Protein AF-A0A1U7YBB6-F1 (afdb_monomer_lite)

Sequence (222 aa):
MTAKSSHKSPNGSKDHGMGGASSVELIPPRKPYSSSPVHRKFIQPAVMSEGAAATTEVMHPKSFRPSLWPLQPGASSKELHETICRAKSTFVSVMWRGLCEWIKEFSVDSTDSFMKLEESISLTLTEIQRENIIDISTLEDPVEAFFKTYTEYDALRSSKMSKELHQDSLSNAQQRLDDVKLEYGKANESAERLQVALASVETQLAALTSKKNKITVLLNKQ

Foldseek 3Di:
DDDDDDDDDDDDDDDDDDDDDDDDDDDDDDDDDPDDDDDDDDDDDDDDDDDDDDDDDPPDPDPPDPPPDPPDVPDDPVRVVVVVVVVLVVVLVVLVVVLVVLVVVADLVDPVSVVVNLVSVVVSVVVNVVSVPDDCVVVPVVSVVVNVVSVVVVCCVVVVDDVVVVVVVVVVVVVVVVVVVVVVVVVVVVVVVVVVVVVVVVVVVVVVVVVVVVVVVVVVVD

Structure (mmCIF, N/CA/C/O backbone):
data_AF-A0A1U7YBB6-F1
#
_entry.id   AF-A0A1U7YBB6-F1
#
loop_
_atom_site.group_PDB
_atom_site.id
_atom_site.type_symbol
_atom_site.label_atom_id
_atom_site.label_alt_id
_atom_site.label_comp_id
_atom_site.label_asym_id
_atom_site.label_entity_id
_atom_site.label_seq_id
_atom_site.pdbx_PDB_ins_code
_atom_site.Cartn_x
_atom_site.Cartn_y
_atom_site.Cartn_z
_atom_site.occupancy
_atom_site.B_iso_or_equiv
_atom_site.auth_seq_id
_atom_site.auth_comp_id
_atom_site.auth_asym_id
_atom_site.auth_atom_id
_atom_site.pdbx_PDB_model_num
ATOM 1 N N . MET A 1 1 ? 1.414 33.102 72.301 1.00 41.97 1 MET A N 1
ATOM 2 C CA . MET A 1 1 ? 2.537 33.938 71.821 1.00 41.97 1 MET A CA 1
ATOM 3 C C . MET A 1 1 ? 2.341 34.218 70.336 1.00 41.97 1 MET A C 1
ATOM 5 O O . MET A 1 1 ? 1.841 33.347 69.637 1.00 41.97 1 MET A O 1
ATOM 9 N N . THR A 1 2 ? 2.678 35.430 69.891 1.00 40.38 2 THR A N 1
ATOM 10 C CA . THR A 1 2 ? 2.864 35.860 68.483 1.00 40.38 2 THR A CA 1
ATOM 11 C C . THR A 1 2 ? 3.987 35.047 67.803 1.00 40.38 2 THR A C 1
ATOM 13 O O . THR A 1 2 ? 4.770 34.431 68.516 1.00 40.38 2 THR A O 1
ATOM 16 N N . ALA A 1 3 ? 4.124 34.929 66.474 1.00 42.12 3 ALA A N 1
ATOM 17 C CA . ALA A 1 3 ? 4.059 35.904 65.363 1.00 42.12 3 ALA A CA 1
ATOM 18 C C . ALA A 1 3 ? 3.553 35.212 64.052 1.00 42.12 3 ALA A C 1
ATOM 20 O O . ALA A 1 3 ? 3.599 33.990 63.979 1.00 42.12 3 ALA A O 1
ATOM 21 N N . LYS A 1 4 ? 2.910 35.861 63.054 1.00 41.72 4 LYS A N 1
ATOM 22 C CA . LYS A 1 4 ? 3.451 36.776 61.998 1.00 41.72 4 LYS A CA 1
ATOM 23 C C . LYS A 1 4 ? 4.738 36.221 61.338 1.00 41.72 4 LYS A C 1
ATOM 25 O O . LYS A 1 4 ? 5.611 35.775 62.061 1.00 41.72 4 LYS A O 1
ATOM 30 N N . SER A 1 5 ? 4.994 36.254 60.026 1.00 38.62 5 SER A N 1
ATOM 31 C CA . SER A 1 5 ? 4.361 36.863 58.830 1.00 38.62 5 SER A CA 1
ATOM 32 C C . SER A 1 5 ? 4.798 36.025 57.583 1.00 38.62 5 SER A C 1
ATOM 34 O O . SER A 1 5 ? 5.468 35.019 57.787 1.00 38.62 5 SER A O 1
ATOM 36 N N . SER A 1 6 ? 4.532 36.271 56.288 1.00 41.19 6 SER A N 1
ATOM 37 C CA . SER A 1 6 ? 4.005 37.403 55.492 1.00 41.19 6 SER A CA 1
ATOM 38 C C . SER A 1 6 ? 3.361 36.899 54.173 1.00 41.19 6 SER A C 1
ATOM 40 O O . SER A 1 6 ? 3.440 35.721 53.845 1.00 41.19 6 SER A O 1
ATOM 42 N N . HIS A 1 7 ? 2.760 37.801 53.387 1.00 44.75 7 HIS A N 1
ATOM 43 C CA . HIS A 1 7 ? 2.123 37.543 52.080 1.00 44.75 7 HIS A CA 1
ATOM 44 C C . HIS A 1 7 ? 3.072 37.645 50.866 1.00 44.75 7 HIS A C 1
ATOM 46 O O . HIS A 1 7 ? 4.005 38.449 50.891 1.00 44.75 7 HIS A O 1
ATOM 52 N N . LYS A 1 8 ? 2.667 37.053 49.724 1.00 33.34 8 LYS A N 1
ATOM 53 C CA . LYS A 1 8 ? 2.492 37.842 48.481 1.00 33.34 8 LYS A CA 1
ATOM 54 C C . LYS A 1 8 ? 1.463 37.254 47.487 1.00 33.34 8 LYS A C 1
ATOM 56 O O . LYS A 1 8 ? 1.572 36.130 47.022 1.00 33.34 8 LYS A O 1
ATOM 61 N N . SER A 1 9 ? 0.484 38.085 47.143 1.00 41.69 9 SER A N 1
ATOM 62 C CA . SER A 1 9 ? -0.391 38.101 45.949 1.00 41.69 9 SER A CA 1
ATOM 63 C C . SER A 1 9 ? -0.544 39.597 45.599 1.00 41.69 9 SER A C 1
ATOM 65 O O . SER A 1 9 ? -0.365 40.399 46.526 1.00 41.69 9 SER A O 1
ATOM 67 N N . PRO A 1 10 ? -0.743 40.032 44.334 1.00 50.91 10 PRO A N 1
ATOM 68 C CA . PRO A 1 10 ? -1.979 39.851 43.535 1.00 50.91 10 PRO A CA 1
ATOM 69 C C . PRO A 1 10 ? -1.700 39.371 42.082 1.00 50.91 10 PRO A C 1
ATOM 71 O O . PRO A 1 10 ? -0.580 39.504 41.608 1.00 50.91 10 PRO A O 1
ATOM 74 N N . ASN A 1 11 ? -2.590 38.665 41.371 1.00 37.41 11 ASN A N 1
ATOM 75 C CA . ASN A 1 11 ? -3.961 38.960 40.890 1.00 37.41 11 ASN A CA 1
ATOM 76 C C . ASN A 1 11 ? -4.016 39.770 39.571 1.00 37.41 11 ASN A C 1
ATOM 78 O O . ASN A 1 11 ? -3.388 40.819 39.461 1.00 37.41 11 ASN A O 1
ATOM 82 N N . GLY A 1 12 ? -4.834 39.298 38.619 1.00 31.80 12 GLY A N 1
ATOM 83 C CA . GLY A 1 12 ? -5.139 39.952 37.340 1.00 31.80 12 GLY A CA 1
ATOM 84 C C . GLY A 1 12 ? -5.174 38.981 36.140 1.00 31.80 12 GLY A C 1
ATOM 85 O O . GLY A 1 12 ? -4.226 38.228 35.977 1.00 31.80 12 GLY A O 1
ATOM 86 N N . SER A 1 13 ? -6.124 38.965 35.195 1.00 39.34 13 SER A N 1
ATOM 87 C CA . SER A 1 13 ? -7.559 39.314 35.136 1.00 39.34 13 SER A CA 1
ATOM 88 C C . SER A 1 13 ? -7.974 39.395 33.649 1.00 39.34 13 SER A C 1
ATOM 90 O O . SER A 1 13 ? -7.575 40.340 32.979 1.00 39.34 13 SER A O 1
ATOM 92 N N . LYS A 1 14 ? -8.896 38.512 33.232 1.00 41.69 14 LYS A N 1
ATOM 93 C CA . LYS A 1 14 ? -9.978 38.743 32.243 1.00 41.69 14 LYS A CA 1
ATOM 94 C C . LYS A 1 14 ? -9.736 38.636 30.715 1.00 41.69 14 LYS A C 1
ATOM 96 O O . LYS A 1 14 ? -8.902 39.315 30.134 1.00 41.69 14 LYS A O 1
ATOM 101 N N . ASP A 1 15 ? -10.592 37.793 30.125 1.00 44.34 15 ASP A N 1
ATOM 102 C CA . ASP A 1 15 ? -11.246 37.749 28.799 1.00 44.34 15 ASP A CA 1
ATOM 103 C C . ASP A 1 15 ? -10.841 38.728 27.676 1.00 44.34 15 ASP A C 1
ATOM 105 O O . ASP A 1 15 ? -10.840 39.942 27.864 1.00 44.34 15 ASP A O 1
ATOM 109 N N . HIS A 1 16 ? -10.708 38.206 26.445 1.00 35.22 16 HIS A N 1
ATOM 110 C CA . HIS A 1 16 ? -11.702 38.328 25.349 1.00 35.22 16 HIS A CA 1
ATOM 111 C C . HIS A 1 16 ? -11.098 37.914 23.985 1.00 35.22 16 HIS A C 1
ATOM 113 O O . HIS A 1 16 ? -9.893 38.015 23.783 1.00 35.22 16 HIS A O 1
ATOM 119 N N . GLY A 1 17 ? -11.948 37.538 23.015 1.00 30.70 17 GLY A N 1
ATOM 120 C CA . GLY A 1 17 ? -11.607 37.620 21.582 1.00 30.70 17 GLY A CA 1
ATOM 121 C C . GLY A 1 17 ? -11.713 36.320 20.779 1.00 30.70 17 GLY A C 1
ATOM 122 O O . GLY A 1 17 ? -10.751 35.572 20.660 1.00 30.70 17 GLY A O 1
ATOM 123 N N . MET A 1 18 ? -12.865 36.106 20.141 1.00 43.59 18 MET A N 1
ATOM 124 C CA . MET A 1 18 ? -13.035 35.135 19.055 1.00 43.59 18 MET A CA 1
ATOM 125 C C . MET A 1 18 ? -13.098 35.915 17.734 1.00 43.59 18 MET A C 1
ATOM 127 O O . MET A 1 18 ? -13.910 36.831 17.630 1.00 43.59 18 MET A O 1
ATOM 131 N N . GLY A 1 19 ? -12.268 35.596 16.735 1.00 32.28 19 GLY A N 1
ATOM 132 C CA . GLY A 1 19 ? -12.309 36.296 15.440 1.00 32.28 19 GLY A CA 1
ATOM 133 C C . GLY A 1 19 ? -11.058 36.100 14.584 1.00 32.28 19 GLY A C 1
ATOM 134 O O . GLY A 1 19 ? -9.958 36.432 15.008 1.00 32.28 19 GLY A O 1
ATOM 135 N N . GLY A 1 20 ? -11.233 35.529 13.392 1.00 35.16 20 GLY A N 1
ATOM 136 C CA . GLY A 1 20 ? -10.151 35.025 12.550 1.00 35.16 20 GLY A CA 1
ATOM 137 C C . GLY A 1 20 ? -9.301 36.049 11.793 1.00 35.16 20 GLY A C 1
ATOM 138 O O . GLY A 1 20 ? -9.713 37.175 11.536 1.00 35.16 20 GLY A O 1
ATOM 139 N N . ALA A 1 21 ? -8.158 35.556 11.313 1.00 33.97 21 ALA A N 1
ATOM 140 C CA . ALA A 1 21 ? -7.673 35.778 9.951 1.00 33.97 21 ALA A CA 1
ATOM 141 C C . ALA A 1 21 ? -6.623 34.703 9.615 1.00 33.97 21 ALA A C 1
ATOM 143 O O . ALA A 1 21 ? -5.595 34.604 10.281 1.00 33.97 21 ALA A O 1
ATOM 144 N N . SER A 1 22 ? -6.872 33.896 8.581 1.00 46.94 22 SER A N 1
ATOM 145 C CA . SER A 1 22 ? -5.819 33.073 7.979 1.00 46.94 22 SER A CA 1
ATOM 146 C C . SER A 1 22 ? -4.966 33.979 7.095 1.00 46.94 22 SER A C 1
ATOM 148 O O . SER A 1 22 ? -5.487 34.561 6.145 1.00 46.94 22 SER A O 1
ATOM 150 N N . SER A 1 23 ? -3.678 34.106 7.407 1.00 38.03 23 SER A N 1
ATOM 151 C CA . SER A 1 23 ? -2.712 34.828 6.577 1.00 38.03 23 SER A CA 1
ATOM 152 C C . SER A 1 23 ? -1.615 33.862 6.148 1.00 38.03 23 SER A C 1
ATOM 154 O O . SER A 1 23 ? -0.572 33.756 6.789 1.00 38.03 23 SER A O 1
ATOM 156 N N . VAL A 1 24 ? -1.880 33.117 5.074 1.00 39.06 24 VAL A N 1
ATOM 157 C CA . VAL A 1 24 ? -0.863 32.302 4.401 1.00 39.06 24 VAL A CA 1
ATOM 158 C C . VAL A 1 24 ? -0.006 33.242 3.561 1.00 39.06 24 VAL A C 1
ATOM 160 O O . VAL A 1 24 ? -0.432 33.712 2.507 1.00 39.06 24 VAL A O 1
ATOM 163 N N . GLU A 1 25 ? 1.198 33.534 4.044 1.00 35.69 25 GLU A N 1
ATOM 164 C CA . GLU A 1 25 ? 2.186 34.308 3.300 1.00 35.69 25 GLU A CA 1
ATOM 165 C C . GLU A 1 25 ? 2.680 33.483 2.099 1.00 35.69 25 GLU A C 1
ATOM 167 O O . GLU A 1 25 ? 3.417 32.505 2.237 1.00 35.69 25 GLU A O 1
ATOM 172 N N . LEU A 1 26 ? 2.218 33.850 0.900 1.00 39.97 26 LEU A N 1
ATOM 173 C CA . LEU A 1 26 ? 2.601 33.200 -0.351 1.00 39.97 26 LEU A CA 1
ATOM 174 C C . LEU A 1 26 ? 4.051 33.547 -0.707 1.00 39.97 26 LEU A C 1
ATOM 176 O O . LEU A 1 26 ? 4.331 34.602 -1.277 1.00 39.97 26 LEU A O 1
ATOM 180 N N . ILE A 1 27 ? 4.971 32.628 -0.412 1.00 43.44 27 ILE A N 1
ATOM 181 C CA . ILE A 1 27 ? 6.364 32.708 -0.865 1.00 43.44 27 ILE A CA 1
ATOM 182 C C . ILE A 1 27 ? 6.386 32.652 -2.408 1.00 43.44 27 ILE A C 1
ATOM 184 O O . ILE A 1 27 ? 5.890 31.677 -2.979 1.00 43.44 27 ILE A O 1
ATOM 188 N N . PRO A 1 28 ? 6.969 33.643 -3.113 1.00 49.00 28 PRO A N 1
ATOM 189 C CA . PRO A 1 28 ? 7.056 33.611 -4.571 1.00 49.00 28 PRO A CA 1
ATOM 190 C C . PRO A 1 28 ? 7.949 32.461 -5.064 1.00 49.00 28 PRO A C 1
ATOM 192 O O . PRO A 1 28 ? 8.963 32.160 -4.422 1.00 49.00 28 PRO A O 1
ATOM 195 N N . PRO A 1 29 ? 7.656 31.849 -6.228 1.00 39.00 29 PRO A N 1
ATOM 196 C CA . PRO A 1 29 ? 8.514 30.815 -6.792 1.00 39.00 29 PRO A CA 1
ATOM 197 C C . PRO A 1 29 ? 9.906 31.387 -7.090 1.00 39.00 29 PRO A C 1
ATOM 199 O O . PRO A 1 29 ? 10.058 32.359 -7.838 1.00 39.00 29 PRO A O 1
ATOM 202 N N . ARG A 1 30 ? 10.947 30.781 -6.505 1.00 46.88 30 ARG A N 1
ATOM 203 C CA . ARG A 1 30 ? 12.334 31.118 -6.845 1.00 46.88 30 ARG A CA 1
ATOM 204 C C . ARG A 1 30 ? 12.601 30.739 -8.303 1.00 46.88 30 ARG A C 1
ATOM 206 O O . ARG A 1 30 ? 12.217 29.666 -8.754 1.00 46.88 30 ARG A O 1
ATOM 213 N N . LYS A 1 31 ? 13.269 31.645 -9.022 1.00 44.19 31 LYS A N 1
ATOM 214 C CA . LYS A 1 31 ? 13.678 31.469 -10.424 1.00 44.19 31 LYS A CA 1
ATOM 215 C C . LYS A 1 31 ? 14.500 30.177 -10.591 1.00 44.19 31 LYS A C 1
ATOM 217 O O . LYS A 1 31 ? 15.255 29.850 -9.673 1.00 44.19 31 LYS A O 1
ATOM 222 N N . PRO A 1 32 ? 14.414 29.486 -11.744 1.00 37.25 32 PRO A N 1
ATOM 223 C CA . PRO A 1 32 ? 15.251 28.322 -12.004 1.00 37.25 32 PRO A CA 1
ATOM 224 C C . PRO A 1 32 ? 16.729 28.724 -11.963 1.00 37.25 32 PRO A C 1
ATOM 226 O O . PRO A 1 32 ? 17.142 29.697 -12.599 1.00 37.25 32 PRO A O 1
ATOM 229 N N . TYR A 1 33 ? 17.519 27.982 -11.189 1.00 33.19 33 TYR A N 1
ATOM 230 C CA . TYR A 1 33 ? 18.963 28.159 -11.153 1.00 33.19 33 TYR A CA 1
ATOM 231 C C . TYR A 1 33 ? 19.558 27.635 -12.458 1.00 33.19 33 TYR A C 1
ATOM 233 O O . TYR A 1 33 ? 19.523 26.440 -12.729 1.00 33.19 33 TYR A O 1
ATOM 241 N N . SER A 1 34 ? 20.141 28.540 -13.243 1.00 46.12 34 SER A N 1
ATOM 242 C CA . SER A 1 34 ? 21.087 28.163 -14.289 1.00 46.12 34 SER A CA 1
ATOM 243 C C . SER A 1 34 ? 22.302 27.516 -13.623 1.00 46.12 34 SER A C 1
ATOM 245 O O . SER A 1 34 ? 23.083 28.200 -12.956 1.00 46.12 34 SER A O 1
ATOM 247 N N . SER A 1 35 ? 22.435 26.200 -13.761 1.00 35.75 35 SER A N 1
ATOM 248 C CA . SER A 1 35 ? 23.600 25.435 -13.319 1.00 35.75 35 SER A CA 1
ATOM 249 C C . SER A 1 35 ? 24.363 24.914 -14.532 1.00 35.75 35 SER A C 1
ATOM 251 O O . SER A 1 35 ? 23.798 24.265 -15.408 1.00 35.75 35 SER A O 1
ATOM 253 N N . SER A 1 36 ? 25.657 25.224 -14.578 1.00 37.88 36 SER A N 1
ATOM 254 C CA . SER A 1 36 ? 26.592 24.763 -15.605 1.00 37.88 36 SER A CA 1
ATOM 255 C C . SER A 1 36 ? 26.819 23.244 -15.528 1.00 37.88 36 SER A C 1
ATOM 257 O O . SER A 1 36 ? 26.600 22.646 -14.470 1.00 37.88 36 SER A O 1
ATOM 259 N N . PRO A 1 37 ? 27.286 22.599 -16.617 1.00 38.75 37 PRO A N 1
ATOM 260 C CA . PRO A 1 37 ? 27.511 21.158 -16.632 1.00 38.75 37 PRO A CA 1
ATOM 261 C C . PRO A 1 37 ? 28.702 20.782 -15.741 1.00 38.75 37 PRO A C 1
ATOM 263 O O . PRO A 1 37 ? 29.861 20.806 -16.159 1.00 38.75 37 PRO A O 1
ATOM 266 N N . VAL A 1 38 ? 28.414 20.409 -14.494 1.00 31.86 38 VAL A N 1
ATOM 267 C CA . VAL A 1 38 ? 29.384 19.740 -13.624 1.00 31.86 38 VAL A CA 1
ATOM 268 C C . VAL A 1 38 ? 29.477 18.285 -14.063 1.00 31.86 38 VAL A C 1
ATOM 270 O O . VAL A 1 38 ? 28.526 17.519 -13.942 1.00 31.86 38 VAL A O 1
ATOM 273 N N . HIS A 1 39 ? 30.651 17.917 -14.567 1.00 43.78 39 HIS A N 1
ATOM 274 C CA . HIS A 1 39 ? 31.006 16.581 -15.037 1.00 43.78 39 HIS A CA 1
ATOM 275 C C . HIS A 1 39 ? 30.741 15.526 -13.939 1.00 43.78 39 HIS A C 1
ATOM 277 O O . HIS A 1 39 ? 31.553 15.346 -13.027 1.00 43.78 39 HIS A O 1
ATOM 283 N N . ARG A 1 40 ? 29.595 14.832 -13.995 1.00 39.91 40 ARG A N 1
ATOM 284 C CA . ARG A 1 40 ? 29.219 13.809 -13.009 1.00 39.91 40 ARG A CA 1
ATOM 285 C C . ARG A 1 40 ? 29.5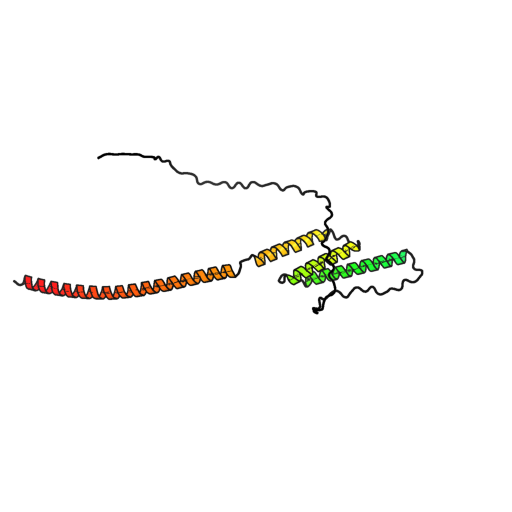35 12.423 -13.560 1.00 39.91 40 ARG A C 1
ATOM 287 O O . ARG A 1 40 ? 29.063 12.045 -14.625 1.00 39.91 40 ARG A O 1
ATOM 294 N N . LYS A 1 41 ? 30.379 11.679 -12.845 1.00 36.78 41 LYS A N 1
ATOM 295 C CA . LYS A 1 41 ? 30.746 10.308 -13.211 1.00 36.78 41 LYS A CA 1
ATOM 296 C C . LYS A 1 41 ? 29.595 9.364 -12.868 1.00 36.78 41 LYS A C 1
ATOM 298 O O . LYS A 1 41 ? 29.223 9.285 -11.699 1.00 36.78 41 LYS A O 1
ATOM 303 N N . PHE A 1 42 ? 29.108 8.617 -13.854 1.00 35.25 42 PHE A N 1
ATOM 304 C CA . PHE A 1 42 ? 28.383 7.375 -13.595 1.00 35.25 42 PHE A CA 1
ATOM 305 C C . PHE A 1 42 ? 29.296 6.404 -12.834 1.00 35.25 42 PHE A C 1
ATOM 307 O O . PHE A 1 42 ? 30.515 6.384 -13.046 1.00 35.25 42 PHE A O 1
ATOM 314 N N . ILE A 1 43 ? 28.719 5.627 -11.918 1.00 40.25 43 ILE A N 1
ATOM 315 C CA . ILE A 1 43 ? 29.467 4.658 -11.114 1.00 40.25 43 ILE A CA 1
ATOM 316 C C . ILE A 1 43 ? 29.878 3.503 -12.032 1.00 40.25 43 ILE A C 1
ATOM 318 O O . ILE A 1 43 ? 29.029 2.777 -12.537 1.00 40.25 43 ILE A O 1
ATOM 322 N N . GLN A 1 44 ? 31.183 3.331 -12.258 1.00 34.59 44 GLN A N 1
ATOM 323 C CA . GLN A 1 44 ? 31.694 2.138 -12.932 1.00 34.59 44 GLN A CA 1
ATOM 324 C C . GLN A 1 44 ? 31.579 0.927 -11.993 1.00 34.59 44 GLN A C 1
ATOM 326 O O . GLN A 1 44 ? 32.069 1.011 -10.862 1.00 34.59 44 GLN A O 1
ATOM 331 N N . PRO A 1 45 ? 31.012 -0.208 -12.444 1.00 34.28 45 PRO A N 1
ATOM 332 C CA . PRO A 1 45 ? 31.104 -1.462 -11.710 1.00 34.28 45 PRO A CA 1
ATOM 333 C C . PRO A 1 45 ? 32.569 -1.892 -11.585 1.00 34.28 45 PRO A C 1
ATOM 335 O O . PRO A 1 45 ? 33.312 -1.913 -12.570 1.00 34.28 45 PRO A O 1
ATOM 338 N N . ALA A 1 46 ? 32.998 -2.236 -10.372 1.00 32.41 46 ALA A N 1
ATOM 339 C CA . ALA A 1 46 ? 34.334 -2.767 -10.145 1.00 32.41 46 ALA A CA 1
ATOM 340 C C . ALA A 1 46 ? 34.427 -4.205 -10.678 1.00 32.41 46 ALA A C 1
ATOM 342 O O . ALA A 1 46 ? 33.618 -5.060 -10.324 1.00 32.41 46 ALA A O 1
ATOM 343 N N . VAL A 1 47 ? 35.440 -4.483 -11.501 1.00 41.97 47 VAL A N 1
ATOM 344 C CA . VAL A 1 47 ? 35.735 -5.841 -11.975 1.00 41.97 47 VAL A CA 1
ATOM 345 C C . VAL A 1 47 ? 36.174 -6.697 -10.786 1.00 41.97 47 VAL A C 1
ATOM 347 O O . VAL A 1 47 ? 37.232 -6.448 -10.206 1.00 41.97 47 VAL A O 1
ATOM 350 N N . MET A 1 48 ? 35.389 -7.720 -10.441 1.00 32.84 48 MET A N 1
ATOM 351 C CA . MET A 1 48 ? 35.799 -8.773 -9.511 1.00 32.84 48 MET A CA 1
ATOM 352 C C . MET A 1 48 ? 36.044 -10.100 -10.234 1.00 32.84 48 MET A C 1
ATOM 354 O O . MET A 1 48 ? 35.417 -10.415 -11.242 1.00 32.84 48 MET A O 1
ATOM 358 N N . SER A 1 49 ? 37.029 -10.829 -9.711 1.00 37.19 49 SER A N 1
ATOM 359 C CA . SER A 1 49 ? 37.635 -12.032 -10.288 1.00 37.19 49 SER A CA 1
ATOM 360 C C . SER A 1 49 ? 36.691 -13.240 -10.338 1.00 37.19 49 SER A C 1
ATOM 362 O O . SER A 1 49 ? 35.766 -13.348 -9.538 1.00 37.19 49 SER A O 1
ATOM 364 N N . GLU A 1 50 ? 36.998 -14.187 -11.232 1.00 43.06 50 GLU A N 1
ATOM 365 C CA . GLU A 1 50 ? 36.340 -15.496 -11.342 1.00 43.06 50 GLU A CA 1
ATOM 366 C C . GLU A 1 50 ? 36.219 -16.228 -9.994 1.00 43.06 50 GLU A C 1
ATOM 368 O O . GLU A 1 50 ? 37.187 -16.322 -9.235 1.00 43.06 50 GLU A O 1
ATOM 373 N N . GLY A 1 51 ? 35.041 -16.809 -9.732 1.00 35.28 51 GLY A N 1
ATOM 374 C CA . GLY A 1 51 ? 34.777 -17.569 -8.509 1.00 35.28 51 GLY A CA 1
ATOM 375 C C . GLY A 1 51 ? 33.408 -18.257 -8.468 1.00 35.28 51 GLY A C 1
ATOM 376 O O . GLY A 1 51 ? 32.494 -17.744 -7.843 1.00 35.28 51 GLY A O 1
ATOM 377 N N . ALA A 1 52 ? 33.326 -19.452 -9.067 1.00 37.06 52 ALA A N 1
ATOM 378 C CA . ALA A 1 52 ? 32.318 -20.509 -8.855 1.00 37.06 52 ALA A CA 1
ATOM 379 C C . ALA A 1 52 ? 30.812 -20.207 -9.095 1.00 37.06 52 ALA A C 1
ATOM 381 O O . ALA A 1 52 ? 30.164 -19.396 -8.447 1.00 37.06 52 ALA A O 1
ATOM 382 N N . ALA A 1 53 ? 30.238 -21.000 -10.001 1.00 42.78 53 ALA A N 1
ATOM 383 C CA . ALA A 1 53 ? 28.866 -20.946 -10.494 1.00 42.78 53 ALA A CA 1
ATOM 384 C C . ALA A 1 53 ? 27.732 -21.116 -9.458 1.00 42.78 53 ALA A C 1
ATOM 386 O O . ALA A 1 53 ? 27.764 -22.009 -8.613 1.00 42.78 53 ALA A O 1
ATOM 387 N N . ALA A 1 54 ? 26.629 -20.403 -9.708 1.00 33.53 54 ALA A N 1
ATOM 388 C CA . ALA A 1 54 ? 25.267 -20.890 -9.490 1.00 33.53 54 ALA A CA 1
ATOM 389 C C . ALA A 1 54 ? 24.393 -20.433 -10.674 1.00 33.53 54 ALA A C 1
ATOM 391 O O . ALA A 1 54 ? 24.319 -19.244 -10.974 1.00 33.53 54 ALA A O 1
ATOM 392 N N . THR A 1 55 ? 23.779 -21.372 -11.395 1.00 40.56 55 THR A N 1
ATOM 393 C CA . THR A 1 55 ? 23.026 -21.083 -12.625 1.00 40.56 55 THR A CA 1
ATOM 394 C C . THR A 1 55 ? 21.595 -20.641 -12.329 1.00 40.56 55 THR A C 1
ATOM 396 O O . THR A 1 55 ? 20.721 -21.477 -12.100 1.00 40.56 55 THR A O 1
ATOM 399 N N . THR A 1 56 ? 21.337 -19.342 -12.432 1.00 36.94 56 THR A N 1
ATOM 400 C CA . THR A 1 56 ? 20.011 -18.799 -12.745 1.00 36.94 56 THR A CA 1
ATOM 401 C C . THR A 1 56 ? 20.087 -18.124 -14.110 1.00 36.94 56 THR A C 1
ATOM 403 O O . THR A 1 56 ? 20.861 -17.189 -14.303 1.00 36.94 56 THR A O 1
ATOM 406 N N . GLU A 1 57 ? 19.317 -18.618 -15.086 1.00 35.69 57 GLU A N 1
ATOM 407 C CA . GLU A 1 57 ? 19.236 -17.994 -16.411 1.00 35.69 57 GLU A CA 1
ATOM 408 C C . GLU A 1 57 ? 18.549 -16.629 -16.307 1.00 35.69 57 GLU A C 1
ATOM 410 O O . GLU A 1 57 ? 17.329 -16.502 -16.396 1.00 35.69 57 GLU A O 1
ATOM 415 N N . VAL A 1 58 ? 19.354 -15.579 -16.158 1.00 35.84 58 VAL A N 1
ATOM 416 C CA . VAL A 1 58 ? 18.970 -14.254 -16.636 1.00 35.84 58 VAL A CA 1
ATOM 417 C C . VAL A 1 58 ? 18.881 -14.360 -18.157 1.00 35.84 58 VAL A C 1
ATOM 419 O O . VAL A 1 58 ? 19.869 -14.700 -18.812 1.00 35.84 58 VAL A O 1
ATOM 422 N N . MET A 1 59 ? 17.707 -14.072 -18.731 1.00 35.97 59 MET A N 1
ATOM 423 C CA . MET A 1 59 ? 17.536 -13.940 -20.182 1.00 35.97 59 MET A CA 1
ATOM 424 C C . MET A 1 59 ? 18.259 -12.684 -20.684 1.00 35.97 59 MET A C 1
ATOM 426 O O . MET A 1 59 ? 17.652 -11.675 -21.041 1.00 35.97 59 MET A O 1
ATOM 430 N N . HIS A 1 60 ? 19.588 -12.753 -20.734 1.00 40.34 60 HIS A N 1
ATOM 431 C CA . HIS A 1 60 ? 20.385 -11.802 -21.484 1.00 40.34 60 HIS A CA 1
ATOM 432 C C . HIS A 1 60 ? 19.943 -11.853 -22.954 1.00 40.34 60 HIS A C 1
ATOM 434 O O . HIS A 1 60 ? 19.823 -12.951 -23.516 1.00 40.34 60 HIS A O 1
ATOM 440 N N . PRO A 1 61 ? 19.729 -10.699 -23.614 1.00 42.22 61 PRO A N 1
ATOM 441 C CA . PRO A 1 61 ? 19.552 -10.666 -25.055 1.00 42.22 61 PRO A CA 1
ATOM 442 C C . PRO A 1 61 ? 20.704 -11.424 -25.712 1.00 42.22 61 PRO A C 1
ATOM 444 O O . PRO A 1 61 ? 21.870 -11.179 -25.396 1.00 42.22 61 PRO A O 1
ATOM 447 N N . LYS A 1 62 ? 20.362 -12.372 -26.598 1.00 45.00 62 LYS A N 1
ATOM 448 C CA . LYS A 1 62 ? 21.315 -13.197 -27.358 1.00 45.00 62 LYS A CA 1
ATOM 449 C C . LYS A 1 62 ? 22.485 -12.327 -27.799 1.00 45.00 62 LYS A C 1
ATOM 451 O O . LYS A 1 62 ? 22.256 -11.365 -28.534 1.00 45.00 62 LYS A O 1
ATOM 456 N N . SER A 1 63 ? 23.695 -12.658 -27.334 1.00 43.72 63 SER A N 1
ATOM 457 C CA . SER A 1 63 ? 24.873 -11.818 -27.545 1.00 43.72 63 SER A CA 1
ATOM 458 C C . SER A 1 63 ? 24.955 -11.419 -29.011 1.00 43.72 63 SER A C 1
ATOM 460 O O . SER A 1 63 ? 24.924 -12.272 -29.905 1.00 43.72 63 SER A O 1
ATOM 462 N N . PHE A 1 64 ? 24.963 -10.107 -29.260 1.00 45.25 64 PHE A N 1
ATOM 463 C CA . PHE A 1 64 ? 24.919 -9.592 -30.616 1.00 45.25 64 PHE A CA 1
ATOM 464 C C . PHE A 1 64 ? 26.250 -9.938 -31.271 1.00 45.25 64 PHE A C 1
ATOM 466 O O . PHE A 1 64 ? 27.240 -9.236 -31.100 1.00 45.25 64 PHE A O 1
ATOM 473 N N . ARG A 1 65 ? 26.292 -11.077 -31.962 1.00 43.38 65 ARG A N 1
ATOM 474 C CA . ARG A 1 65 ? 27.416 -11.498 -32.786 1.00 43.38 65 ARG A CA 1
ATOM 475 C C . ARG A 1 65 ? 27.169 -10.873 -34.150 1.00 43.38 65 ARG A C 1
ATOM 477 O O . ARG A 1 65 ? 26.345 -11.416 -34.891 1.00 43.38 65 ARG A O 1
ATOM 484 N N . PRO A 1 66 ? 27.834 -9.757 -34.512 1.00 42.78 66 PRO A N 1
ATOM 485 C CA . PRO A 1 66 ? 27.777 -9.297 -35.883 1.00 42.78 66 PRO A CA 1
ATOM 486 C C . PRO A 1 66 ? 28.340 -10.450 -36.704 1.00 42.78 66 PRO A C 1
ATOM 488 O O . PRO A 1 66 ? 29.460 -10.909 -36.456 1.00 42.78 66 PRO A O 1
ATOM 491 N N . SER A 1 67 ? 27.542 -10.985 -37.624 1.00 40.94 67 SER A N 1
ATOM 492 C CA . SER A 1 67 ? 28.052 -11.930 -38.607 1.00 40.94 67 SER A CA 1
ATOM 493 C C . SER A 1 67 ? 29.292 -11.306 -39.237 1.00 40.94 67 SER A C 1
ATOM 495 O O . SER A 1 67 ? 29.259 -10.130 -39.598 1.00 40.94 67 SER A O 1
ATOM 497 N N . LEU A 1 68 ? 30.388 -12.066 -39.316 1.00 43.59 68 LEU A N 1
ATOM 498 C CA . LEU A 1 68 ? 31.611 -11.627 -39.986 1.00 43.59 68 LEU A CA 1
ATOM 499 C C . LEU A 1 68 ? 31.288 -11.411 -41.467 1.00 43.59 68 LEU A C 1
ATOM 501 O O . LEU A 1 68 ? 31.366 -12.334 -42.276 1.00 43.59 68 LEU A O 1
ATOM 505 N N . TRP A 1 69 ? 30.851 -10.199 -41.798 1.00 50.19 69 TRP A N 1
ATOM 506 C CA . TRP A 1 69 ? 30.537 -9.806 -43.158 1.00 50.19 69 TRP A CA 1
ATOM 507 C C . TRP A 1 69 ? 31.853 -9.710 -43.931 1.00 50.19 69 TRP A C 1
ATOM 509 O O . TRP A 1 69 ? 32.772 -9.026 -43.471 1.00 50.19 69 TRP A O 1
ATOM 519 N N . PRO A 1 70 ? 31.980 -10.392 -45.081 1.00 42.56 70 PRO A N 1
ATOM 520 C CA . PRO A 1 70 ? 33.191 -10.322 -45.875 1.00 42.56 70 PRO A CA 1
ATOM 521 C C . PRO A 1 70 ? 33.297 -8.922 -46.478 1.00 42.56 70 PRO A C 1
ATOM 523 O O . PRO A 1 70 ? 32.653 -8.616 -47.481 1.00 42.56 70 PRO A O 1
ATOM 526 N N . LEU A 1 71 ? 34.124 -8.072 -45.865 1.00 46.72 71 LEU A N 1
ATOM 527 C CA . LEU A 1 71 ? 34.598 -6.843 -46.490 1.00 46.72 71 LEU A CA 1
ATOM 528 C C . LEU A 1 71 ? 35.366 -7.244 -47.752 1.00 46.72 71 LEU A C 1
ATOM 530 O O . LEU A 1 71 ? 36.507 -7.697 -47.672 1.00 46.72 71 LEU A O 1
ATOM 534 N N . GLN A 1 72 ? 34.715 -7.122 -48.909 1.00 54.25 72 GLN A N 1
ATOM 535 C CA . GLN A 1 72 ? 35.344 -7.371 -50.201 1.00 54.25 72 GLN A CA 1
ATOM 536 C C . GLN A 1 72 ? 36.528 -6.404 -50.365 1.00 54.25 72 GLN A C 1
ATOM 538 O O . GLN A 1 72 ? 36.321 -5.187 -50.282 1.00 54.25 72 GLN A O 1
ATOM 543 N N . PRO A 1 73 ? 37.763 -6.900 -50.581 1.00 41.34 73 PRO A N 1
ATOM 544 C CA . PRO A 1 73 ? 38.924 -6.043 -50.799 1.00 41.34 73 PRO A CA 1
ATOM 545 C C . PRO A 1 73 ? 38.739 -5.209 -52.076 1.00 41.34 73 PRO A C 1
ATOM 547 O O . PRO A 1 73 ? 38.936 -5.699 -53.183 1.00 41.34 73 PRO A O 1
ATOM 550 N N . GLY A 1 74 ? 38.317 -3.951 -51.915 1.00 53.09 74 GLY A N 1
ATOM 551 C CA . GLY A 1 74 ? 37.973 -3.054 -53.025 1.00 53.09 74 GLY A CA 1
ATOM 552 C C . GLY A 1 74 ? 36.746 -2.160 -52.805 1.00 53.09 74 GLY A C 1
ATOM 553 O O . GLY A 1 74 ? 36.518 -1.272 -53.624 1.00 53.09 74 GLY A O 1
ATOM 554 N N . ALA A 1 75 ? 35.977 -2.353 -51.724 1.00 53.00 75 ALA A N 1
ATOM 555 C CA . ALA A 1 75 ? 34.817 -1.511 -51.408 1.00 53.00 75 ALA A CA 1
ATOM 556 C C . ALA A 1 75 ? 35.174 -0.013 -51.344 1.00 53.00 75 ALA A C 1
ATOM 558 O O . ALA A 1 75 ? 36.193 0.383 -50.767 1.00 53.00 75 ALA A O 1
ATOM 559 N N . SER A 1 76 ? 34.321 0.836 -51.921 1.00 61.62 76 SER A N 1
ATOM 560 C CA . SER A 1 76 ? 34.571 2.284 -51.931 1.00 61.62 76 SER A CA 1
ATOM 561 C C . SER A 1 76 ? 34.360 2.903 -50.541 1.00 61.62 76 SER A C 1
ATOM 563 O O . SER A 1 76 ? 33.560 2.420 -49.742 1.00 61.62 76 SER A O 1
ATOM 565 N N . SER A 1 77 ? 35.019 4.031 -50.250 1.00 62.19 77 SER A N 1
ATOM 566 C CA . SER A 1 77 ? 34.869 4.736 -48.959 1.00 62.19 77 SER A CA 1
ATOM 567 C C . SER A 1 77 ? 33.399 5.053 -48.604 1.00 62.19 77 SER A C 1
ATOM 569 O O . SER A 1 77 ? 32.999 4.948 -47.445 1.00 62.19 77 SER A O 1
ATOM 571 N N . LYS A 1 78 ? 32.560 5.347 -49.611 1.00 65.12 78 LYS A N 1
ATOM 572 C CA . LYS A 1 78 ? 31.113 5.573 -49.435 1.00 65.12 78 LYS A CA 1
ATOM 573 C C . LYS A 1 78 ? 30.364 4.306 -49.012 1.00 65.12 78 LYS A C 1
ATOM 575 O O . LYS A 1 78 ? 29.558 4.350 -48.093 1.00 65.12 78 LYS A O 1
ATOM 580 N N . GLU A 1 79 ? 30.666 3.181 -49.647 1.00 68.38 79 GLU A N 1
ATOM 581 C CA . GLU A 1 79 ? 30.049 1.874 -49.389 1.00 68.38 79 GLU A CA 1
ATOM 582 C C . GLU A 1 79 ? 30.395 1.344 -47.985 1.00 68.38 79 GLU A C 1
ATOM 584 O O . GLU A 1 79 ? 29.537 0.822 -47.266 1.00 68.38 79 GLU A O 1
ATOM 589 N N . LEU A 1 80 ? 31.638 1.569 -47.547 1.00 73.75 80 LEU A N 1
ATOM 590 C CA . LEU A 1 80 ? 32.082 1.270 -46.186 1.00 73.75 80 LEU A CA 1
ATOM 591 C C . LEU A 1 80 ? 31.378 2.165 -45.148 1.00 73.75 80 LEU A C 1
ATOM 593 O O . LEU A 1 80 ? 30.936 1.669 -44.112 1.00 73.75 80 LEU A O 1
ATOM 597 N N . HIS A 1 81 ? 31.203 3.458 -45.442 1.00 74.56 81 HIS A N 1
ATOM 598 C CA . HIS A 1 81 ? 30.461 4.382 -44.579 1.00 74.56 81 HIS A CA 1
ATOM 599 C C . HIS A 1 81 ? 28.974 4.003 -44.451 1.00 74.56 81 HIS A C 1
ATOM 601 O O . HIS A 1 81 ? 28.473 3.883 -43.333 1.00 74.56 81 HIS A O 1
ATOM 607 N N . GLU A 1 82 ? 28.283 3.726 -45.562 1.00 75.81 82 GLU A N 1
ATOM 608 C CA . GLU A 1 82 ? 26.883 3.270 -45.548 1.00 75.81 82 GLU A CA 1
ATOM 609 C C . GLU A 1 82 ? 26.701 1.960 -44.767 1.00 75.81 82 GLU A C 1
ATOM 611 O O . GLU A 1 82 ? 25.735 1.809 -44.013 1.00 75.81 82 GLU A O 1
ATOM 616 N N . THR A 1 83 ? 27.649 1.027 -44.897 1.00 77.88 83 THR A N 1
ATOM 617 C CA . THR A 1 83 ? 27.649 -0.244 -44.157 1.00 77.88 83 THR A CA 1
ATOM 618 C C . THR A 1 83 ? 27.790 -0.017 -42.651 1.00 77.88 83 THR A C 1
ATOM 620 O O . THR A 1 83 ? 27.027 -0.592 -41.869 1.00 77.88 83 THR A O 1
ATOM 623 N N . ILE A 1 84 ? 28.702 0.869 -42.235 1.00 78.50 84 ILE A N 1
ATOM 624 C CA . ILE A 1 84 ? 28.883 1.248 -40.825 1.00 78.50 84 ILE A CA 1
ATOM 625 C C . ILE A 1 84 ? 27.619 1.918 -40.274 1.00 78.50 84 ILE A C 1
ATOM 627 O O . ILE A 1 84 ? 27.133 1.514 -39.218 1.00 78.50 84 ILE A O 1
ATOM 631 N N . CYS A 1 85 ? 27.042 2.889 -40.988 1.00 78.31 85 CYS A N 1
ATOM 632 C CA . CYS A 1 85 ? 25.811 3.571 -40.576 1.00 78.31 85 CYS A CA 1
ATOM 633 C C . CYS A 1 85 ? 24.619 2.605 -40.450 1.00 78.31 85 CYS A C 1
ATOM 635 O O . CYS A 1 85 ? 23.852 2.693 -39.487 1.00 78.31 85 CYS A O 1
ATOM 637 N N . ARG A 1 86 ? 24.492 1.633 -41.364 1.00 80.12 86 ARG A N 1
ATOM 638 C CA . ARG A 1 86 ? 23.461 0.583 -41.306 1.00 80.12 86 ARG A CA 1
ATOM 639 C C . ARG A 1 86 ? 23.642 -0.339 -40.098 1.00 80.12 86 ARG A C 1
ATOM 641 O O . ARG A 1 86 ? 22.664 -0.635 -39.409 1.00 80.12 86 ARG A O 1
ATOM 648 N N . ALA A 1 87 ? 24.872 -0.768 -39.810 1.00 79.00 87 ALA A N 1
ATOM 649 C CA . ALA A 1 87 ? 25.179 -1.596 -38.640 1.00 79.00 87 ALA A CA 1
ATOM 650 C C . ALA A 1 87 ? 24.865 -0.853 -37.328 1.00 79.00 87 ALA A C 1
ATOM 652 O O . ALA A 1 87 ? 24.149 -1.380 -36.476 1.00 79.00 87 ALA A O 1
ATOM 653 N N . LYS A 1 88 ? 25.306 0.407 -37.226 1.00 80.12 88 LYS A N 1
ATOM 654 C CA . LYS A 1 88 ? 25.011 1.343 -36.130 1.00 80.12 88 LYS A CA 1
ATOM 655 C C . LYS A 1 88 ? 23.506 1.506 -35.870 1.00 80.12 88 LYS A C 1
ATOM 657 O O . LYS A 1 88 ? 23.043 1.310 -34.749 1.00 80.12 88 LYS A O 1
ATOM 662 N N . SER A 1 89 ? 22.725 1.795 -36.914 1.00 76.50 89 SER A N 1
ATOM 663 C CA . SER A 1 89 ? 21.260 1.919 -36.821 1.00 76.50 89 SER A CA 1
ATOM 664 C C . SER A 1 89 ? 20.584 0.609 -36.381 1.00 76.50 89 SER A C 1
ATOM 666 O O . SER A 1 89 ? 19.655 0.628 -35.568 1.00 76.50 89 SER A O 1
ATOM 668 N N . THR A 1 90 ? 21.084 -0.536 -36.858 1.00 82.62 90 THR A N 1
ATOM 669 C CA . THR A 1 90 ? 20.576 -1.864 -36.475 1.00 82.62 90 THR A CA 1
ATOM 670 C C . THR A 1 90 ? 20.829 -2.154 -34.995 1.00 82.62 90 THR A C 1
ATOM 672 O O . THR A 1 90 ? 19.913 -2.599 -34.307 1.00 82.62 90 THR A O 1
ATOM 675 N N . PHE A 1 91 ? 22.030 -1.855 -34.487 1.00 81.81 91 PHE A N 1
ATOM 676 C CA . PHE A 1 91 ? 22.381 -2.019 -33.072 1.00 81.81 91 PHE A CA 1
ATOM 677 C C . PHE A 1 91 ? 21.435 -1.230 -32.155 1.00 81.81 91 PHE A C 1
ATOM 679 O O . PHE A 1 91 ? 20.785 -1.820 -31.292 1.00 81.81 91 PHE A O 1
ATOM 686 N N . VAL A 1 92 ? 21.271 0.076 -32.398 1.00 80.25 92 VAL A N 1
ATOM 687 C CA . VAL A 1 92 ? 20.379 0.923 -31.582 1.00 80.25 92 VAL A CA 1
ATOM 688 C C . VAL A 1 92 ? 18.928 0.440 -31.643 1.00 80.25 92 VAL A C 1
ATOM 690 O O . VAL A 1 92 ? 18.258 0.395 -30.616 1.00 80.25 92 VAL A O 1
ATOM 693 N N . SER A 1 93 ? 18.455 -0.010 -32.810 1.00 76.62 93 SER A N 1
ATOM 694 C CA . SER A 1 93 ? 17.097 -0.559 -32.967 1.00 76.62 93 SER A CA 1
ATOM 695 C C . SER A 1 93 ? 16.857 -1.839 -32.153 1.00 76.62 93 SER A C 1
ATOM 697 O O . SER A 1 93 ? 15.729 -2.106 -31.736 1.00 76.62 93 SER A O 1
ATOM 699 N N . VAL A 1 94 ? 17.899 -2.648 -31.935 1.00 82.12 94 VAL A N 1
ATOM 700 C CA . VAL A 1 94 ? 17.838 -3.876 -31.126 1.00 82.12 94 VAL A CA 1
ATOM 701 C C . VAL A 1 94 ? 17.868 -3.543 -29.637 1.00 82.12 94 VAL A C 1
ATOM 703 O O . VAL A 1 94 ? 17.014 -4.034 -28.899 1.00 82.12 94 VAL A O 1
ATOM 706 N N . MET A 1 95 ? 18.771 -2.653 -29.217 1.00 79.19 95 MET A N 1
ATOM 707 C CA . MET A 1 95 ? 18.849 -2.169 -27.833 1.00 79.19 95 MET A CA 1
ATOM 708 C C . MET A 1 95 ? 17.546 -1.488 -27.394 1.00 79.19 95 MET A C 1
ATOM 710 O O . MET A 1 95 ? 16.989 -1.817 -26.348 1.00 79.19 95 MET A O 1
ATOM 714 N N . TRP A 1 96 ? 16.988 -0.620 -28.244 1.00 81.88 96 TRP A N 1
ATOM 715 C CA . TRP A 1 96 ? 15.704 0.042 -27.999 1.00 81.88 96 TRP A CA 1
ATOM 716 C C . TRP A 1 96 ? 14.535 -0.946 -27.881 1.00 81.88 96 TRP A C 1
ATOM 718 O O . TRP A 1 96 ? 13.644 -0.768 -27.055 1.00 81.88 96 TRP A O 1
ATOM 728 N N . ARG A 1 97 ? 14.534 -2.028 -28.671 1.00 79.88 97 ARG A N 1
ATOM 729 C CA . ARG A 1 97 ? 13.512 -3.078 -28.549 1.00 79.88 97 ARG A CA 1
ATOM 730 C C . ARG A 1 97 ? 13.621 -3.822 -27.218 1.00 79.88 97 ARG A C 1
ATOM 732 O O . ARG A 1 97 ? 12.589 -4.049 -26.598 1.00 79.88 97 ARG A O 1
ATOM 739 N N . GLY A 1 98 ? 14.834 -4.173 -26.785 1.00 80.56 98 GLY A N 1
ATOM 740 C CA . GLY A 1 98 ? 15.067 -4.812 -25.483 1.00 80.56 98 GLY A CA 1
ATOM 741 C C . GLY A 1 98 ? 14.546 -3.957 -24.327 1.00 80.56 98 GLY A C 1
ATOM 742 O O . GLY A 1 98 ? 13.761 -4.438 -23.515 1.00 80.56 98 GLY A O 1
ATOM 743 N N . LEU A 1 99 ? 14.870 -2.659 -24.352 1.00 80.19 99 LEU A N 1
ATOM 744 C CA . LEU A 1 99 ? 14.353 -1.652 -23.422 1.00 80.19 99 LEU A CA 1
ATOM 745 C C . LEU A 1 99 ? 12.818 -1.661 -23.335 1.00 80.19 99 LEU A C 1
ATOM 747 O O . LEU A 1 99 ? 12.256 -1.704 -22.241 1.00 80.19 99 LEU A O 1
ATOM 751 N N . CYS A 1 100 ? 12.132 -1.660 -24.483 1.00 79.94 100 CYS A N 1
ATOM 752 C CA . CYS A 1 100 ? 10.671 -1.695 -24.525 1.00 79.94 100 CYS A CA 1
ATOM 753 C C . CYS A 1 100 ? 10.064 -2.996 -23.979 1.00 79.94 100 CYS A C 1
ATOM 755 O O . CYS A 1 100 ? 8.957 -2.939 -23.450 1.00 79.94 100 CYS A O 1
ATOM 757 N N . GLU A 1 101 ? 10.725 -4.151 -24.113 1.00 83.69 101 GLU A N 1
ATOM 758 C CA . GLU A 1 101 ? 10.213 -5.402 -23.534 1.00 83.69 101 GLU A CA 1
ATOM 759 C C . GLU A 1 101 ? 10.442 -5.460 -22.016 1.00 83.69 101 GLU A C 1
ATOM 761 O O . GLU A 1 101 ? 9.494 -5.749 -21.291 1.00 83.69 101 GLU A O 1
ATOM 766 N N . TRP A 1 102 ? 11.612 -5.061 -21.499 1.00 80.69 102 TRP A N 1
ATOM 767 C CA . TRP A 1 102 ? 11.845 -5.021 -20.044 1.00 80.69 102 TRP A CA 1
ATOM 768 C C . TRP A 1 102 ? 10.869 -4.098 -19.304 1.00 80.69 102 TRP A C 1
ATOM 770 O O . TRP A 1 102 ? 10.412 -4.432 -18.214 1.00 80.69 102 TRP A O 1
ATOM 780 N N . ILE A 1 103 ? 10.494 -2.963 -19.905 1.00 81.75 103 ILE A N 1
ATOM 781 C CA . ILE A 1 103 ? 9.487 -2.051 -19.336 1.00 81.75 103 ILE A CA 1
ATOM 782 C C . ILE A 1 103 ? 8.082 -2.688 -19.321 1.00 81.75 103 ILE A C 1
ATOM 784 O O . ILE A 1 103 ? 7.295 -2.389 -18.425 1.00 81.75 103 ILE A O 1
ATOM 788 N N . LYS A 1 104 ? 7.749 -3.576 -20.270 1.00 83.00 104 LYS A N 1
ATOM 789 C CA . LYS A 1 104 ? 6.467 -4.315 -20.274 1.00 83.00 104 LYS A CA 1
ATOM 790 C C . LYS A 1 104 ? 6.453 -5.486 -19.293 1.00 83.00 104 LYS A C 1
ATOM 792 O O . LYS A 1 104 ? 5.402 -5.786 -18.737 1.00 83.00 104 LYS A O 1
ATOM 797 N N . GLU A 1 105 ? 7.584 -6.169 -19.136 1.00 83.00 105 GLU A N 1
ATOM 798 C CA . GLU A 1 105 ? 7.744 -7.319 -18.235 1.00 83.00 105 GLU A CA 1
ATOM 799 C C . GLU A 1 105 ? 7.937 -6.899 -16.766 1.00 83.00 105 GLU A C 1
ATOM 801 O O . GLU A 1 105 ? 7.833 -7.727 -15.860 1.00 83.00 105 GLU A O 1
ATOM 806 N N . PHE A 1 106 ? 8.193 -5.612 -16.514 1.00 82.12 106 PHE A N 1
ATOM 807 C CA . PHE A 1 106 ? 8.363 -5.055 -15.178 1.00 82.12 106 PHE A CA 1
ATOM 808 C C . PHE A 1 106 ? 7.131 -5.251 -14.281 1.00 82.12 106 PHE A C 1
ATOM 810 O O . PHE A 1 106 ? 6.006 -4.891 -14.630 1.00 82.12 106 PHE A O 1
ATOM 817 N N . SER A 1 107 ? 7.376 -5.742 -13.064 1.00 80.56 107 SER A N 1
ATOM 818 C CA . SER A 1 107 ? 6.389 -5.804 -11.988 1.00 80.56 107 SER A CA 1
ATOM 819 C C . SER A 1 107 ? 6.751 -4.839 -10.861 1.00 80.56 107 SER A C 1
ATOM 821 O O . SER A 1 107 ? 7.847 -4.899 -10.303 1.00 80.56 107 SER A O 1
ATOM 823 N N . VAL A 1 108 ? 5.789 -3.994 -10.484 1.00 78.06 108 VAL A N 1
ATOM 824 C CA . VAL A 1 108 ? 5.895 -3.027 -9.375 1.00 78.06 108 VAL A CA 1
ATOM 825 C C . VAL A 1 108 ? 6.006 -3.724 -8.012 1.00 78.06 108 VAL A C 1
ATOM 827 O O . VAL A 1 108 ? 6.490 -3.138 -7.047 1.00 78.06 108 VAL A O 1
ATOM 830 N N . ASP A 1 109 ? 5.570 -4.982 -7.903 1.00 76.19 109 ASP A N 1
ATOM 831 C CA . ASP A 1 109 ? 5.487 -5.669 -6.615 1.00 76.19 109 ASP A CA 1
ATOM 832 C C . ASP A 1 109 ? 6.825 -6.214 -6.093 1.00 76.19 109 ASP A C 1
ATOM 834 O O . ASP A 1 109 ? 6.903 -6.529 -4.899 1.00 76.19 109 ASP A O 1
ATOM 838 N N . SER A 1 110 ? 7.865 -6.295 -6.931 1.00 78.44 110 SER A N 1
ATOM 839 C CA . SER A 1 110 ? 9.165 -6.891 -6.592 1.00 78.44 110 SER A CA 1
ATOM 840 C C . SER A 1 110 ? 10.329 -5.901 -6.727 1.00 78.44 110 SER A C 1
ATOM 842 O O . SER A 1 110 ? 10.645 -5.401 -7.808 1.00 78.44 110 SER A O 1
ATOM 844 N N . THR A 1 111 ? 11.033 -5.681 -5.614 1.00 77.50 111 THR A N 1
ATOM 845 C CA . THR A 1 111 ? 12.239 -4.842 -5.542 1.00 77.50 111 THR A CA 1
ATOM 846 C C . THR A 1 111 ? 13.383 -5.392 -6.406 1.00 77.50 111 THR A C 1
ATOM 848 O O . THR A 1 111 ? 14.137 -4.622 -6.991 1.00 77.50 111 THR A O 1
ATOM 851 N N . ASP A 1 112 ? 13.487 -6.718 -6.554 1.00 81.00 112 ASP A N 1
ATOM 852 C CA . ASP A 1 112 ? 14.500 -7.365 -7.404 1.00 81.00 112 ASP A CA 1
ATOM 853 C C . ASP A 1 112 ? 14.256 -7.099 -8.902 1.00 81.00 112 ASP A C 1
ATOM 855 O O . ASP A 1 112 ? 15.207 -6.850 -9.643 1.00 81.00 112 ASP A O 1
ATOM 859 N N . SER A 1 113 ? 12.993 -7.052 -9.357 1.00 80.56 113 SER A N 1
ATOM 860 C CA . SER A 1 113 ? 12.697 -6.642 -10.740 1.00 80.56 113 SER A CA 1
ATOM 861 C C . SER A 1 113 ? 12.918 -5.150 -10.976 1.00 80.56 113 SER A C 1
ATOM 863 O O . SER A 1 113 ? 13.253 -4.774 -12.096 1.00 80.56 113 SER A O 1
ATOM 865 N N . PHE A 1 114 ? 12.787 -4.305 -9.948 1.00 84.19 114 PHE A N 1
ATOM 866 C CA . PHE A 1 114 ? 13.120 -2.884 -10.063 1.00 84.19 114 PHE A CA 1
ATOM 867 C C . PHE A 1 114 ? 14.626 -2.652 -10.233 1.00 84.19 114 PHE A C 1
ATOM 869 O O . PHE A 1 114 ? 15.017 -2.013 -11.205 1.00 84.19 114 PHE A O 1
ATOM 876 N N . MET A 1 115 ? 15.472 -3.233 -9.371 1.00 85.38 115 MET A N 1
ATOM 877 C CA . MET A 1 115 ? 16.935 -3.090 -9.480 1.00 85.38 115 MET A CA 1
ATOM 878 C C . MET A 1 115 ? 17.457 -3.567 -10.846 1.00 85.38 115 MET A C 1
ATOM 880 O O . MET A 1 115 ? 18.277 -2.901 -11.476 1.00 85.38 115 MET A O 1
ATOM 884 N N . LYS A 1 116 ? 16.935 -4.697 -11.344 1.00 87.50 116 LYS A N 1
ATOM 885 C CA . LYS A 1 116 ? 17.281 -5.235 -12.672 1.00 87.50 116 LYS A CA 1
ATOM 886 C C . LYS A 1 116 ? 16.816 -4.333 -13.812 1.00 87.50 116 LYS A C 1
ATOM 888 O O . LYS A 1 116 ? 17.535 -4.196 -14.802 1.00 87.50 116 LYS A O 1
ATOM 893 N N . LEU A 1 117 ? 15.638 -3.718 -13.690 1.00 87.44 117 LEU A N 1
ATOM 894 C CA . LEU A 1 117 ? 15.155 -2.742 -14.664 1.00 87.44 117 LEU A CA 1
ATOM 895 C C . LEU A 1 117 ? 16.039 -1.486 -14.661 1.00 87.44 117 LEU A C 1
ATOM 897 O O . LEU A 1 117 ? 16.443 -1.040 -15.730 1.00 87.44 117 LEU A O 1
ATOM 901 N N . GLU A 1 118 ? 16.380 -0.950 -13.487 1.00 87.88 118 GLU A N 1
ATOM 902 C CA . GLU A 1 118 ? 17.247 0.227 -13.337 1.00 87.88 118 GLU A CA 1
ATOM 903 C C . GLU A 1 118 ? 18.626 0.010 -13.975 1.00 87.88 118 GLU A C 1
ATOM 905 O O . GLU A 1 118 ? 19.068 0.827 -14.791 1.00 87.88 118 GLU A O 1
ATOM 910 N N . GLU A 1 119 ? 19.268 -1.126 -13.689 1.00 88.69 119 GLU A N 1
ATOM 911 C CA . GLU A 1 119 ? 20.544 -1.516 -14.299 1.00 88.69 119 GLU A CA 1
ATOM 912 C C . GLU A 1 119 ? 20.421 -1.668 -15.827 1.00 88.69 119 GLU A C 1
ATOM 914 O O . GLU A 1 119 ? 21.236 -1.121 -16.575 1.00 88.69 119 GLU A O 1
ATOM 919 N N . SER A 1 120 ? 19.371 -2.341 -16.309 1.00 86.06 120 SER A N 1
ATOM 920 C CA . SER A 1 120 ? 19.167 -2.615 -17.743 1.00 86.06 120 SER A CA 1
ATOM 921 C C . SER A 1 120 ? 18.860 -1.353 -18.561 1.00 86.06 120 SER A C 1
ATOM 923 O O . SER A 1 120 ? 19.374 -1.195 -19.676 1.00 86.06 120 SER A O 1
ATOM 925 N N . ILE A 1 121 ? 18.061 -0.431 -18.007 1.00 87.88 121 ILE A N 1
ATOM 926 C CA . ILE A 1 121 ? 17.800 0.894 -18.593 1.00 87.88 121 ILE A CA 1
ATOM 927 C C . ILE A 1 121 ? 19.106 1.699 -18.633 1.00 87.88 121 ILE A C 1
ATOM 929 O O . ILE A 1 121 ? 19.492 2.180 -19.700 1.00 87.88 121 ILE A O 1
ATOM 933 N N . SER A 1 122 ? 19.816 1.799 -17.504 1.00 87.81 122 SER A N 1
ATOM 934 C CA . SER A 1 122 ? 21.051 2.591 -17.381 1.00 87.81 122 SER A CA 1
ATOM 935 C C . SER A 1 122 ? 22.149 2.115 -18.337 1.00 87.81 122 SER A C 1
ATOM 937 O O . SER A 1 122 ? 22.781 2.926 -19.024 1.00 87.81 122 SER A O 1
ATOM 939 N N . LEU A 1 123 ? 22.340 0.795 -18.437 1.00 88.25 123 LEU A N 1
ATOM 940 C CA . LEU A 1 123 ? 23.261 0.177 -19.388 1.00 88.25 123 LEU A CA 1
ATOM 941 C C . LEU A 1 123 ? 22.871 0.527 -20.829 1.00 88.25 123 LEU A C 1
ATOM 943 O O . LEU A 1 123 ? 23.701 1.013 -21.595 1.00 88.25 123 LEU A O 1
ATOM 947 N N . THR A 1 124 ? 21.599 0.348 -21.187 1.00 85.56 124 THR A N 1
ATOM 948 C CA . THR A 1 124 ? 21.108 0.567 -22.556 1.00 85.56 124 THR A CA 1
ATOM 949 C C . THR A 1 124 ? 21.236 2.014 -23.012 1.00 85.56 124 THR A C 1
ATOM 951 O O . THR A 1 124 ? 21.687 2.259 -24.132 1.00 85.56 124 THR A O 1
ATOM 954 N N . LEU A 1 125 ? 20.894 2.979 -22.155 1.00 85.94 125 LEU A N 1
ATOM 955 C CA . LEU A 1 125 ? 21.066 4.399 -22.467 1.00 85.94 125 LEU A CA 1
ATOM 956 C C . LEU A 1 125 ? 22.549 4.745 -22.661 1.00 85.94 125 LEU A C 1
ATOM 958 O O . LEU A 1 125 ? 22.896 5.394 -23.647 1.00 85.94 125 LEU A O 1
ATOM 962 N N . THR A 1 126 ? 23.432 4.216 -21.808 1.00 87.88 126 THR A N 1
ATOM 963 C CA . THR A 1 126 ? 24.893 4.376 -21.943 1.00 87.88 126 THR A CA 1
ATOM 964 C C . THR A 1 126 ? 25.411 3.799 -23.268 1.00 87.88 126 THR A C 1
ATOM 966 O O . THR A 1 126 ? 26.222 4.428 -23.953 1.00 87.88 126 THR A O 1
ATOM 969 N N . GLU A 1 127 ? 24.933 2.620 -23.677 1.00 85.38 127 GLU A N 1
ATOM 970 C CA . GLU A 1 127 ? 25.347 1.982 -24.934 1.00 85.38 127 GLU A CA 1
ATOM 971 C C . GLU A 1 127 ? 24.835 2.716 -26.183 1.00 85.38 127 GLU A C 1
ATOM 973 O O . GLU A 1 127 ? 25.565 2.813 -27.172 1.00 85.38 127 GLU A O 1
ATOM 978 N N . ILE A 1 128 ? 23.619 3.271 -26.145 1.00 83.31 128 ILE A N 1
ATOM 979 C CA . ILE A 1 128 ? 23.067 4.095 -27.235 1.00 83.31 128 ILE A CA 1
ATOM 980 C C . ILE A 1 128 ? 23.822 5.431 -27.332 1.00 83.31 128 ILE A C 1
ATOM 982 O O . ILE A 1 128 ? 24.199 5.844 -28.433 1.00 83.31 128 ILE A O 1
ATOM 986 N N . GLN A 1 129 ? 24.110 6.072 -26.194 1.00 85.38 129 GLN A N 1
ATOM 987 C CA . GLN A 1 129 ? 24.865 7.328 -26.128 1.00 85.38 129 GLN A CA 1
ATOM 988 C C . GLN A 1 129 ? 26.293 7.166 -26.672 1.00 85.38 129 GLN A C 1
ATOM 990 O O . GLN A 1 129 ? 26.757 8.009 -27.440 1.00 85.38 129 GLN A O 1
ATOM 995 N N . ARG A 1 130 ? 26.962 6.044 -26.360 1.00 85.31 130 ARG A N 1
ATOM 996 C CA . ARG A 1 130 ? 28.294 5.684 -26.890 1.00 85.31 130 ARG A CA 1
ATOM 997 C C . ARG A 1 130 ? 28.339 5.657 -28.419 1.00 85.31 130 ARG A C 1
ATOM 999 O O . ARG A 1 130 ? 29.350 6.035 -29.008 1.00 85.31 130 ARG A O 1
ATOM 1006 N N . GLU A 1 131 ? 27.264 5.218 -29.071 1.00 82.00 131 GLU A N 1
ATOM 1007 C CA . GLU A 1 131 ? 27.204 5.174 -30.533 1.00 82.00 131 GLU A CA 1
ATOM 1008 C C . GLU A 1 131 ? 26.923 6.538 -31.185 1.00 82.00 131 GLU A C 1
ATOM 1010 O O . GLU A 1 131 ? 27.257 6.709 -32.365 1.00 82.00 131 GLU A O 1
ATOM 1015 N N . ASN A 1 132 ? 26.365 7.488 -30.419 1.00 78.31 132 ASN A N 1
ATOM 1016 C CA . ASN A 1 132 ? 26.074 8.880 -30.788 1.00 78.31 132 ASN A CA 1
ATOM 1017 C C . ASN A 1 132 ? 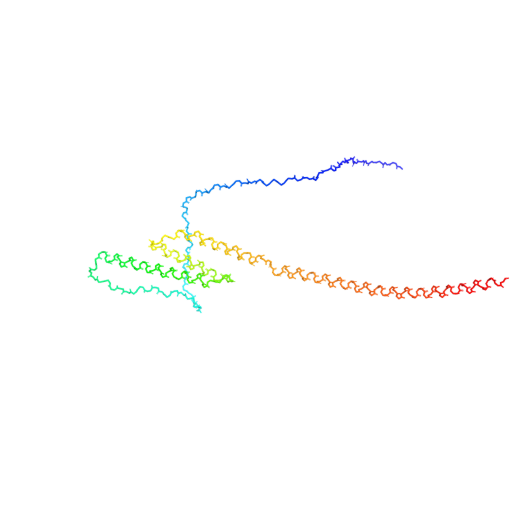25.238 9.033 -32.079 1.00 78.31 132 ASN A C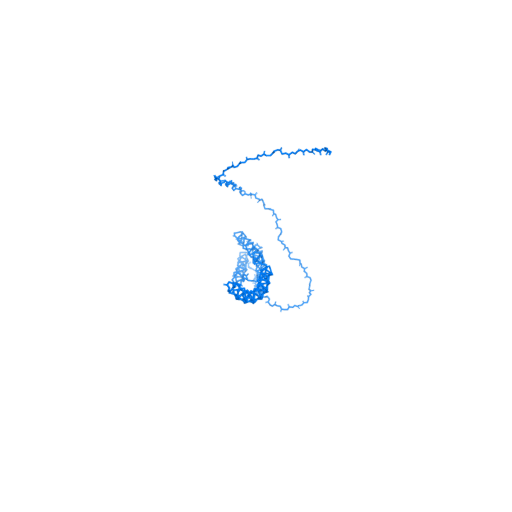 1
ATOM 1019 O O . ASN A 1 132 ? 25.573 9.813 -32.970 1.00 78.31 132 ASN A O 1
ATOM 1023 N N . ILE A 1 133 ? 24.174 8.229 -32.206 1.00 75.69 133 ILE A N 1
ATOM 1024 C CA . ILE A 1 133 ? 23.273 8.204 -33.381 1.00 75.69 133 ILE A CA 1
ATOM 1025 C C . ILE A 1 133 ? 21.940 8.907 -33.100 1.00 75.69 133 ILE A C 1
ATOM 1027 O O . ILE A 1 133 ? 21.348 9.488 -34.007 1.00 75.69 133 ILE A O 1
ATOM 1031 N N . ILE A 1 134 ? 21.449 8.815 -31.862 1.00 77.81 134 ILE A N 1
ATOM 1032 C CA . ILE A 1 134 ? 20.157 9.350 -31.427 1.00 77.81 134 ILE A CA 1
ATOM 1033 C C . ILE A 1 134 ? 20.402 10.226 -30.203 1.00 77.81 134 ILE A C 1
ATOM 1035 O O . ILE A 1 134 ? 21.113 9.818 -29.285 1.00 77.81 134 ILE A O 1
ATOM 1039 N N . ASP A 1 135 ? 19.800 11.412 -30.196 1.00 80.12 135 ASP A N 1
ATOM 1040 C CA . ASP A 1 135 ? 19.736 12.264 -29.014 1.00 80.12 135 ASP A CA 1
ATOM 1041 C C . ASP A 1 135 ? 18.735 11.676 -28.009 1.00 80.12 135 ASP A C 1
ATOM 1043 O O . ASP A 1 135 ? 17.536 11.588 -28.285 1.00 80.12 135 ASP A O 1
ATOM 1047 N N . ILE A 1 136 ? 19.247 11.245 -26.856 1.00 82.25 136 ILE A N 1
ATOM 1048 C CA . ILE A 1 136 ? 18.463 10.672 -25.756 1.00 82.25 136 ILE A CA 1
ATOM 1049 C C . ILE A 1 136 ? 18.228 11.661 -24.606 1.00 82.25 136 ILE A C 1
ATOM 1051 O O . ILE A 1 136 ? 17.594 11.280 -23.628 1.00 82.25 136 ILE A O 1
ATOM 1055 N N . SER A 1 137 ? 18.681 12.919 -24.711 1.00 81.38 137 SER A N 1
ATOM 1056 C CA . SER A 1 137 ? 18.546 13.925 -23.638 1.00 81.38 137 SER A CA 1
ATOM 1057 C C . SER A 1 137 ? 17.093 14.109 -23.182 1.00 81.38 137 SER A C 1
ATOM 1059 O O . SER A 1 137 ? 16.801 14.173 -21.993 1.00 81.38 137 SER A O 1
ATOM 1061 N N . THR A 1 138 ? 16.151 14.074 -24.129 1.00 83.12 138 THR A N 1
ATOM 1062 C CA . THR A 1 138 ? 14.698 14.137 -23.870 1.00 83.12 138 THR A CA 1
ATOM 1063 C C . THR A 1 138 ? 14.131 12.967 -23.048 1.00 83.12 138 THR A C 1
ATOM 1065 O O . THR A 1 138 ? 12.989 13.045 -22.595 1.00 83.12 138 THR A O 1
ATOM 1068 N N . LEU A 1 139 ? 14.903 11.892 -22.854 1.00 80.38 139 LEU A N 1
ATOM 1069 C CA . LEU A 1 139 ? 14.541 10.705 -22.077 1.00 80.38 139 LEU A CA 1
ATOM 1070 C C . LEU A 1 139 ? 15.227 10.659 -20.698 1.00 80.38 139 LEU A C 1
ATOM 1072 O O . LEU A 1 139 ? 14.791 9.886 -19.848 1.00 80.38 139 LEU A O 1
ATOM 1076 N N . GLU A 1 140 ? 16.236 11.497 -20.442 1.00 83.94 140 GLU A N 1
ATOM 1077 C CA . GLU A 1 140 ? 16.956 11.531 -19.160 1.00 83.94 140 GLU A CA 1
ATOM 1078 C C . GLU A 1 140 ? 16.026 11.976 -18.010 1.00 83.94 140 GLU A C 1
ATOM 1080 O O . GLU A 1 140 ? 15.819 11.206 -17.068 1.00 83.94 140 GLU A O 1
ATOM 1085 N N . ASP A 1 141 ? 15.366 13.140 -18.130 1.00 84.56 141 ASP A N 1
ATOM 1086 C CA . ASP A 1 141 ? 14.459 13.657 -17.086 1.00 84.56 141 ASP A CA 1
ATOM 1087 C C . ASP A 1 141 ? 13.282 12.698 -16.764 1.00 84.56 141 ASP A C 1
ATOM 1089 O O . ASP A 1 141 ? 13.022 12.452 -15.580 1.00 84.56 141 ASP A O 1
ATOM 1093 N N . PRO A 1 142 ? 12.553 12.108 -17.746 1.00 84.12 142 PRO A N 1
ATOM 1094 C CA . PRO A 1 142 ? 11.480 11.154 -17.450 1.00 84.12 142 PRO A CA 1
ATOM 1095 C C . PRO A 1 142 ? 11.954 9.865 -16.767 1.00 84.12 142 PRO A C 1
ATOM 1097 O O . PRO A 1 142 ? 11.215 9.305 -15.953 1.00 84.12 142 PRO A O 1
ATOM 1100 N N . VAL A 1 143 ? 13.161 9.385 -17.085 1.00 85.81 143 VAL A N 1
ATOM 1101 C CA . VAL A 1 143 ? 13.730 8.165 -16.490 1.00 85.81 143 VAL A CA 1
ATOM 1102 C C . VAL A 1 143 ? 14.181 8.416 -15.048 1.00 85.81 143 VAL A C 1
ATOM 1104 O O . VAL A 1 143 ? 13.843 7.622 -14.168 1.00 85.81 143 VAL A O 1
ATOM 1107 N N . GLU A 1 144 ? 14.846 9.543 -14.765 1.00 88.50 144 GLU A N 1
ATOM 1108 C CA . GLU A 1 144 ? 15.180 9.927 -13.383 1.00 88.50 144 GLU A CA 1
ATOM 1109 C C . GLU A 1 144 ? 13.907 10.128 -12.541 1.00 88.50 144 GLU A C 1
ATOM 1111 O O . GLU A 1 144 ? 13.812 9.623 -11.416 1.00 88.50 144 GLU A O 1
ATOM 1116 N N . ALA A 1 145 ? 12.888 10.793 -13.100 1.00 89.81 145 ALA A N 1
ATOM 1117 C CA . ALA A 1 145 ? 11.599 10.970 -12.435 1.00 89.81 145 ALA A CA 1
ATOM 1118 C C . ALA A 1 145 ? 10.925 9.626 -12.099 1.00 89.81 145 ALA A C 1
ATOM 1120 O O . ALA A 1 145 ? 10.422 9.462 -10.986 1.00 89.81 145 ALA A O 1
ATOM 1121 N N . PHE A 1 146 ? 10.958 8.649 -13.014 1.00 87.12 146 PHE A N 1
ATOM 1122 C CA . PHE A 1 146 ? 10.417 7.307 -12.783 1.00 87.12 146 PHE A CA 1
ATOM 1123 C C . PHE A 1 146 ? 11.101 6.595 -11.603 1.00 87.12 146 PHE A C 1
ATOM 1125 O O . PHE A 1 146 ? 10.411 6.159 -10.676 1.00 87.12 146 PHE A O 1
ATOM 1132 N N . PHE A 1 147 ? 12.438 6.522 -11.584 1.00 87.75 147 PHE A N 1
ATOM 1133 C CA . PHE A 1 147 ? 13.168 5.857 -10.494 1.00 87.75 147 PHE A CA 1
ATOM 1134 C C . PHE A 1 147 ? 12.971 6.561 -9.145 1.00 87.75 147 PHE A C 1
ATOM 1136 O O . PHE A 1 147 ? 12.779 5.906 -8.113 1.00 87.75 147 PHE A O 1
ATOM 1143 N N . LYS A 1 148 ? 12.932 7.899 -9.147 1.00 91.25 148 LYS A N 1
ATOM 1144 C CA . LYS A 1 148 ? 12.639 8.696 -7.951 1.00 91.25 148 LYS A CA 1
ATOM 1145 C C . LYS A 1 148 ? 11.241 8.404 -7.403 1.00 91.25 148 LYS A C 1
ATOM 1147 O O . LYS A 1 148 ? 11.104 8.116 -6.215 1.00 91.25 148 LYS A O 1
ATOM 1152 N N . THR A 1 149 ? 10.212 8.423 -8.252 1.00 89.44 149 THR A N 1
ATOM 1153 C CA . THR A 1 149 ? 8.831 8.122 -7.841 1.00 89.44 149 THR A CA 1
ATOM 1154 C C . THR A 1 149 ? 8.669 6.675 -7.370 1.00 89.44 149 THR A C 1
ATOM 1156 O O . THR A 1 149 ? 7.936 6.442 -6.409 1.00 89.44 149 THR A O 1
ATOM 1159 N N . TYR A 1 150 ? 9.375 5.704 -7.963 1.00 86.75 150 TYR A N 1
ATOM 1160 C CA . TYR A 1 150 ? 9.377 4.335 -7.437 1.00 86.75 150 TYR A CA 1
ATOM 1161 C C . TYR A 1 150 ? 10.027 4.256 -6.048 1.00 86.75 150 TYR A C 1
ATOM 1163 O O . TYR A 1 150 ? 9.471 3.626 -5.154 1.00 86.75 150 TYR A O 1
ATOM 1171 N N . THR A 1 151 ? 11.154 4.940 -5.829 1.00 88.38 151 THR A N 1
ATOM 1172 C CA . THR A 1 151 ? 11.823 4.982 -4.515 1.00 88.38 151 THR A CA 1
ATOM 1173 C C . THR A 1 151 ? 10.913 5.594 -3.442 1.00 88.38 151 THR A C 1
ATOM 1175 O O . THR A 1 151 ? 10.826 5.084 -2.326 1.00 88.38 151 THR A O 1
ATOM 1178 N N . GLU A 1 152 ? 10.176 6.656 -3.784 1.00 89.00 152 GLU A N 1
ATOM 1179 C CA . GLU A 1 152 ? 9.152 7.255 -2.917 1.00 89.00 152 GLU A CA 1
ATOM 1180 C C . GLU A 1 152 ? 7.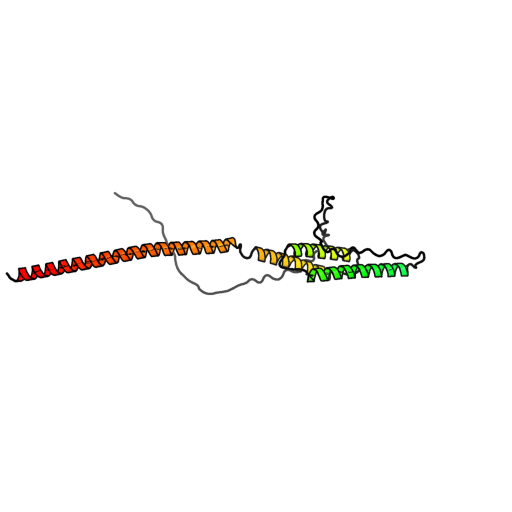984 6.284 -2.648 1.00 89.00 152 GLU A C 1
ATOM 1182 O O . GLU A 1 152 ? 7.516 6.181 -1.511 1.00 89.00 152 GLU A O 1
ATOM 1187 N N . TYR A 1 153 ? 7.536 5.532 -3.660 1.00 86.38 153 TYR A N 1
ATOM 1188 C CA . TYR A 1 153 ? 6.503 4.501 -3.522 1.00 86.38 153 TYR A CA 1
ATOM 1189 C C . TYR A 1 153 ? 6.945 3.331 -2.632 1.00 86.38 153 TYR A C 1
ATOM 1191 O O . TYR A 1 153 ? 6.181 2.932 -1.756 1.00 86.38 153 TYR A O 1
ATOM 1199 N N . ASP A 1 154 ? 8.156 2.800 -2.809 1.00 82.88 154 ASP A N 1
ATOM 1200 C CA . ASP A 1 154 ? 8.684 1.689 -2.008 1.00 82.88 154 ASP A CA 1
ATOM 1201 C C . ASP A 1 154 ? 8.904 2.115 -0.550 1.00 82.88 154 ASP A C 1
ATOM 1203 O O . ASP A 1 154 ? 8.454 1.436 0.378 1.00 82.88 154 ASP A O 1
ATOM 1207 N N . ALA A 1 155 ? 9.452 3.317 -0.336 1.00 85.00 155 ALA A N 1
ATOM 1208 C CA . ALA A 1 155 ? 9.544 3.921 0.989 1.00 85.00 155 ALA A CA 1
ATOM 1209 C C . ALA A 1 155 ? 8.161 4.072 1.644 1.00 85.00 155 ALA A C 1
ATOM 1211 O O . ALA A 1 155 ? 8.009 3.741 2.819 1.00 85.00 155 ALA A O 1
ATOM 1212 N N . LEU A 1 156 ? 7.129 4.503 0.907 1.00 82.81 156 LEU A N 1
ATOM 1213 C CA . LEU A 1 156 ? 5.753 4.557 1.415 1.00 82.81 156 LEU A CA 1
ATOM 1214 C C . LEU A 1 156 ? 5.157 3.163 1.656 1.00 82.81 156 LEU A C 1
ATOM 1216 O O . LEU A 1 156 ? 4.481 2.976 2.663 1.00 82.81 156 LEU A O 1
ATOM 1220 N N . ARG A 1 157 ? 5.406 2.177 0.789 1.00 77.81 157 ARG A N 1
ATOM 1221 C CA . ARG A 1 157 ? 4.948 0.781 0.932 1.00 77.81 157 ARG A CA 1
ATOM 1222 C C . ARG A 1 157 ? 5.536 0.129 2.185 1.00 77.81 157 ARG A C 1
ATOM 1224 O O . ARG A 1 157 ? 4.809 -0.554 2.900 1.00 77.81 157 ARG A O 1
ATOM 1231 N N . SER A 1 158 ? 6.811 0.394 2.460 1.00 71.62 158 SER A N 1
ATOM 1232 C CA . SER A 1 158 ? 7.550 -0.056 3.645 1.00 71.62 158 SER A CA 1
ATOM 1233 C C . SER A 1 158 ? 7.158 0.721 4.916 1.00 71.62 158 SER A C 1
ATOM 1235 O O . SER A 1 158 ? 6.989 0.140 5.986 1.00 71.62 158 SER A O 1
ATOM 1237 N N . SER A 1 159 ? 6.925 2.033 4.796 1.00 69.06 159 SER A N 1
ATOM 1238 C CA . SER A 1 159 ? 6.552 2.937 5.900 1.00 69.06 159 SER A CA 1
ATOM 1239 C C . SER A 1 159 ? 5.067 2.878 6.289 1.00 69.06 159 SER A C 1
ATOM 1241 O O . SER A 1 159 ? 4.695 3.310 7.383 1.00 69.06 159 SER A O 1
ATOM 1243 N N . LYS A 1 160 ? 4.189 2.338 5.428 1.00 62.69 160 LYS A N 1
ATOM 1244 C CA . LYS A 1 160 ? 2.736 2.229 5.659 1.00 62.69 160 LYS A CA 1
ATOM 1245 C C . LYS A 1 160 ? 2.408 1.158 6.706 1.00 62.69 160 LYS A C 1
ATOM 1247 O O . LYS A 1 160 ? 1.827 0.122 6.396 1.00 62.69 160 LYS A O 1
ATOM 1252 N N . MET A 1 161 ? 2.704 1.524 7.954 1.00 55.16 161 MET A N 1
ATOM 1253 C CA . MET A 1 161 ? 2.495 0.798 9.205 1.00 55.16 161 MET A CA 1
ATOM 1254 C C . MET A 1 161 ? 3.320 -0.488 9.290 1.00 55.16 161 MET A C 1
ATOM 1256 O O . MET A 1 161 ? 3.057 -1.452 8.570 1.00 55.16 161 MET A O 1
ATOM 1260 N N . SER A 1 162 ? 4.258 -0.556 10.246 1.00 61.66 162 SER A N 1
ATOM 1261 C CA . SER A 1 162 ? 4.755 -1.870 10.657 1.00 61.66 162 SER A CA 1
ATOM 1262 C C . SER A 1 162 ? 3.558 -2.682 11.146 1.00 61.66 162 SER A C 1
ATOM 12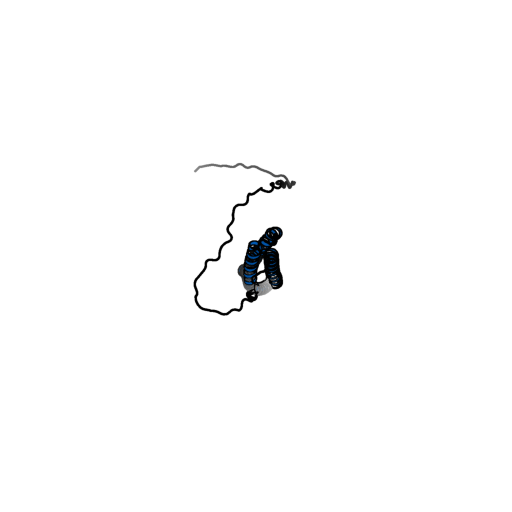64 O O . SER A 1 162 ? 2.720 -2.197 11.920 1.00 61.66 162 SER A O 1
ATOM 1266 N N . LYS A 1 163 ? 3.428 -3.910 10.639 1.00 61.03 163 LYS A N 1
ATOM 1267 C CA . LYS A 1 163 ? 2.312 -4.782 11.018 1.00 61.03 163 LYS A CA 1
ATOM 1268 C C . LYS A 1 163 ? 2.357 -5.065 12.519 1.00 61.03 163 LYS A C 1
ATOM 1270 O O . LYS A 1 163 ? 1.296 -5.168 13.127 1.00 61.03 163 LYS A O 1
ATOM 1275 N N . GLU A 1 164 ? 3.555 -5.070 13.109 1.00 65.81 164 GLU A N 1
ATOM 1276 C CA . GLU A 1 164 ? 3.791 -5.094 14.552 1.00 65.81 164 GLU A CA 1
ATOM 1277 C C . GLU A 1 164 ? 3.027 -3.983 15.289 1.00 65.81 164 GLU A C 1
ATOM 1279 O O . GLU A 1 164 ? 2.212 -4.304 16.142 1.00 65.81 164 GLU A O 1
ATOM 1284 N N . LEU A 1 165 ? 3.176 -2.695 14.944 1.00 71.94 165 LEU A N 1
ATOM 1285 C CA . LEU A 1 165 ? 2.542 -1.610 15.721 1.00 71.94 165 LEU A CA 1
ATOM 1286 C C . LEU A 1 165 ? 1.006 -1.675 15.710 1.00 71.94 165 LEU A C 1
ATOM 1288 O O . LEU A 1 165 ? 0.354 -1.348 16.709 1.00 71.94 165 LEU A O 1
ATOM 1292 N N . HIS A 1 166 ? 0.410 -2.114 14.600 1.00 77.38 166 HIS A N 1
ATOM 1293 C CA . HIS A 1 166 ? -1.029 -2.376 14.541 1.00 77.38 166 HIS A CA 1
ATOM 1294 C C . HIS A 1 166 ? -1.427 -3.627 15.333 1.00 77.38 166 HIS A C 1
ATOM 1296 O O . HIS A 1 166 ? -2.422 -3.587 16.059 1.00 77.38 166 HIS A O 1
ATOM 1302 N N . GLN A 1 167 ? -0.652 -4.707 15.239 1.00 83.94 167 GLN A N 1
ATOM 1303 C CA . GLN A 1 167 ? -0.901 -5.948 15.971 1.00 83.94 167 GLN A CA 1
ATOM 1304 C C . GLN A 1 167 ? -0.756 -5.759 17.490 1.00 83.94 167 GLN A C 1
ATOM 1306 O O . GLN A 1 167 ? -1.591 -6.256 18.247 1.00 83.94 167 GLN A O 1
ATOM 1311 N N . ASP A 1 168 ? 0.234 -4.990 17.937 1.00 86.88 168 ASP A N 1
ATOM 1312 C CA . ASP A 1 168 ? 0.467 -4.628 19.337 1.00 86.88 168 ASP A CA 1
ATOM 1313 C C . ASP A 1 168 ? -0.675 -3.763 19.875 1.00 86.88 168 ASP A C 1
ATOM 1315 O O . ASP A 1 168 ? -1.198 -4.018 20.961 1.00 86.88 168 ASP A O 1
ATOM 1319 N N . SER A 1 169 ? -1.128 -2.779 19.088 1.00 86.69 169 SER A N 1
ATOM 1320 C CA . SER A 1 169 ? -2.271 -1.927 19.446 1.00 86.69 169 SER A CA 1
ATOM 1321 C C . SER A 1 169 ? -3.565 -2.734 19.596 1.00 86.69 169 SER A C 1
ATOM 1323 O O . SER A 1 169 ? -4.315 -2.527 20.552 1.00 86.69 169 SER A O 1
ATOM 1325 N N . LEU A 1 170 ? -3.820 -3.681 18.684 1.00 91.38 170 LEU A N 1
ATOM 1326 C CA . LEU A 1 170 ? -4.969 -4.591 18.758 1.00 91.38 170 LEU A CA 1
ATOM 1327 C C . LEU A 1 170 ? -4.860 -5.548 19.951 1.00 91.38 170 LEU A C 1
ATOM 1329 O O . LEU A 1 170 ? -5.834 -5.722 20.680 1.00 91.38 170 LEU A O 1
ATOM 1333 N N . SER A 1 171 ? -3.677 -6.114 20.197 1.00 93.31 171 SER A N 1
ATOM 1334 C CA . SER A 1 171 ? -3.431 -7.024 21.325 1.00 93.31 171 SER A CA 1
ATOM 1335 C C . SER A 1 171 ? -3.586 -6.306 22.672 1.00 93.31 171 SER A C 1
ATOM 1337 O O . SER A 1 171 ? -4.204 -6.841 23.591 1.00 93.31 171 SER A O 1
ATOM 1339 N N . ASN A 1 172 ? -3.121 -5.056 22.778 1.00 95.56 172 ASN A N 1
ATOM 1340 C CA . ASN A 1 172 ? -3.326 -4.209 23.955 1.00 95.56 172 ASN A CA 1
ATOM 1341 C C . ASN A 1 172 ? -4.814 -3.894 24.187 1.00 95.56 172 ASN A C 1
ATOM 1343 O O . ASN A 1 172 ? -5.303 -4.009 25.312 1.00 95.56 172 ASN A O 1
ATOM 1347 N N . ALA A 1 173 ? -5.547 -3.530 23.130 1.00 95.75 173 ALA A N 1
ATOM 1348 C CA . ALA A 1 173 ? -6.982 -3.265 23.216 1.00 95.75 173 ALA A CA 1
ATOM 1349 C C . ALA A 1 173 ? -7.778 -4.517 23.631 1.00 95.75 173 ALA A C 1
ATOM 1351 O O . ALA A 1 173 ? -8.685 -4.414 24.458 1.00 95.75 173 ALA A O 1
ATOM 1352 N N . GLN A 1 174 ? -7.403 -5.690 23.110 1.00 97.00 174 GLN A N 1
ATOM 1353 C CA . GLN A 1 174 ? -8.001 -6.976 23.464 1.00 97.00 174 GLN A CA 1
ATOM 1354 C C . GLN A 1 174 ? -7.752 -7.327 24.939 1.00 97.00 174 GLN A C 1
ATOM 1356 O O . GLN A 1 174 ? -8.711 -7.587 25.663 1.00 97.00 174 GLN A O 1
ATOM 1361 N N . GLN A 1 175 ? -6.502 -7.240 25.415 1.00 97.38 175 GLN A N 1
ATOM 1362 C CA . GLN A 1 175 ? -6.168 -7.501 26.821 1.00 97.38 175 GLN A CA 1
ATOM 1363 C C . GLN A 1 175 ? -6.977 -6.601 27.765 1.00 97.38 175 GLN A C 1
ATOM 1365 O O . GLN A 1 175 ? -7.627 -7.089 28.684 1.00 97.38 175 GLN A O 1
ATOM 1370 N N . ARG A 1 176 ? -7.021 -5.291 27.486 1.00 97.25 176 ARG A N 1
ATOM 1371 C CA . ARG A 1 176 ? -7.785 -4.326 28.295 1.00 97.25 176 ARG A CA 1
ATOM 1372 C C . ARG A 1 176 ? -9.287 -4.614 28.310 1.00 97.25 176 ARG A C 1
ATOM 1374 O O . ARG A 1 176 ? -9.944 -4.339 29.311 1.00 97.25 176 ARG A O 1
ATOM 1381 N N . LEU A 1 177 ? -9.844 -5.135 27.216 1.00 97.06 177 LEU A N 1
ATOM 1382 C CA . LEU A 1 177 ? -11.245 -5.550 27.158 1.00 97.06 177 LEU A CA 1
ATOM 1383 C C . LEU A 1 177 ? -11.500 -6.779 28.042 1.00 97.06 177 LEU A C 1
ATOM 1385 O O . LEU A 1 177 ? -12.518 -6.832 28.732 1.00 97.06 177 LEU A O 1
ATOM 1389 N N . ASP A 1 178 ? -10.591 -7.750 28.036 1.00 97.69 178 ASP A N 1
ATOM 1390 C CA . ASP A 1 178 ? -10.734 -8.978 28.820 1.00 97.69 178 ASP A CA 1
ATOM 1391 C C . ASP A 1 178 ? -10.481 -8.741 30.324 1.00 97.69 178 ASP A C 1
ATOM 1393 O O . ASP A 1 178 ? -11.227 -9.271 31.151 1.00 97.69 178 ASP A O 1
ATOM 1397 N N . ASP A 1 179 ? -9.568 -7.830 30.684 1.00 96.94 179 ASP A N 1
ATOM 1398 C CA . ASP A 1 179 ? -9.402 -7.323 32.056 1.00 96.94 179 ASP A CA 1
ATOM 1399 C C . ASP A 1 179 ? -10.701 -6.673 32.577 1.00 96.94 179 ASP A C 1
ATOM 1401 O O . ASP A 1 179 ? -11.168 -6.971 33.679 1.00 96.94 179 ASP A O 1
ATOM 1405 N N . VAL A 1 180 ? -11.340 -5.817 31.764 1.00 97.19 180 VAL A N 1
ATOM 1406 C CA . VAL A 1 180 ? -12.611 -5.157 32.120 1.00 97.19 180 VAL A CA 1
ATOM 1407 C C . VAL A 1 180 ? -13.753 -6.165 32.276 1.00 97.19 180 VAL A C 1
ATOM 1409 O O . VAL A 1 180 ? -14.557 -6.024 33.199 1.00 97.19 180 VAL A O 1
ATOM 1412 N N . LYS A 1 181 ? -13.827 -7.206 31.433 1.00 96.62 181 LYS A N 1
ATOM 1413 C CA . LYS A 1 181 ? -14.812 -8.295 31.599 1.00 96.62 181 LYS A CA 1
ATOM 1414 C C . LYS A 1 181 ? -14.601 -9.056 32.908 1.00 96.62 181 LYS A C 1
ATOM 1416 O O . LYS A 1 181 ? -15.581 -9.387 33.574 1.00 96.62 181 LYS A O 1
ATOM 1421 N N . LEU A 1 182 ? -13.348 -9.326 33.283 1.00 96.62 182 LEU A N 1
ATOM 1422 C CA . LEU A 1 182 ? -13.017 -10.025 34.524 1.00 96.62 182 LEU A CA 1
ATOM 1423 C C . LEU A 1 182 ? -13.426 -9.205 35.757 1.00 96.62 182 LEU A C 1
ATOM 1425 O O . LEU A 1 182 ? -14.076 -9.738 36.658 1.00 96.62 182 LEU A O 1
ATOM 1429 N N 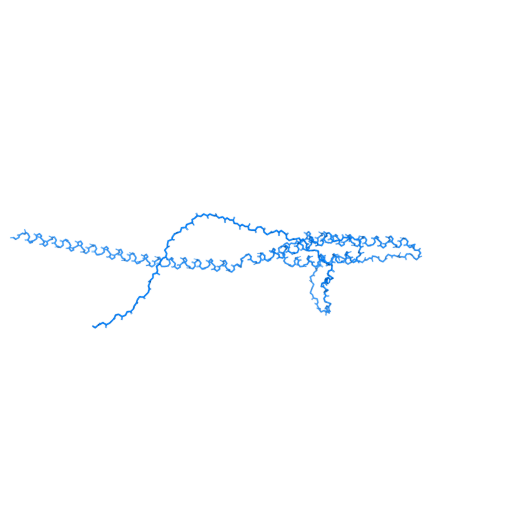. GLU A 1 183 ? -13.099 -7.910 35.787 1.00 95.81 183 GLU A N 1
ATOM 1430 C CA . GLU A 1 183 ? -13.519 -7.014 36.874 1.00 95.81 183 GLU A CA 1
ATOM 1431 C C . GLU A 1 183 ? -15.042 -6.838 36.928 1.00 95.81 183 GLU A C 1
ATOM 1433 O O . GLU A 1 183 ? -15.629 -6.882 38.011 1.00 95.81 183 GLU A O 1
ATOM 1438 N N . TYR A 1 184 ? -15.712 -6.740 35.774 1.00 95.81 184 TYR A N 1
ATOM 1439 C CA . TYR A 1 184 ? -17.176 -6.728 35.710 1.00 95.81 184 TYR A CA 1
ATOM 1440 C C . TYR A 1 184 ? -17.789 -8.014 36.291 1.00 95.81 184 TYR A C 1
ATOM 1442 O O . TYR A 1 184 ? -18.744 -7.941 37.064 1.00 95.81 184 TYR A O 1
ATOM 1450 N N . GLY A 1 185 ? -17.209 -9.184 35.999 1.00 95.44 185 GLY A N 1
ATOM 1451 C CA . GLY A 1 185 ? -17.631 -10.464 36.576 1.00 95.44 185 GLY A CA 1
ATOM 1452 C C . GLY A 1 185 ? -17.530 -10.494 38.106 1.00 95.44 185 GLY A C 1
ATOM 1453 O O . GLY A 1 185 ? -18.499 -10.852 38.778 1.00 95.44 185 GLY A O 1
ATOM 1454 N N . LYS A 1 186 ? -16.400 -10.040 38.670 1.00 96.38 186 LYS A N 1
ATOM 1455 C CA . LYS A 1 186 ? -16.199 -9.921 40.131 1.00 96.38 186 LYS A CA 1
ATOM 1456 C C . LYS A 1 186 ? -17.186 -8.944 40.776 1.00 96.38 186 LYS A C 1
ATOM 1458 O O . LYS A 1 186 ? -17.698 -9.203 41.870 1.00 96.38 186 LYS A O 1
ATOM 1463 N N . ALA A 1 187 ? -17.450 -7.817 40.113 1.00 94.62 187 ALA A N 1
ATOM 1464 C CA . ALA A 1 187 ? -18.412 -6.823 40.575 1.00 94.62 187 ALA A CA 1
ATOM 1465 C C . ALA A 1 187 ? -19.842 -7.388 40.577 1.00 94.62 187 ALA A C 1
ATOM 1467 O O . ALA A 1 187 ? -20.559 -7.210 41.562 1.00 94.62 187 ALA A O 1
ATOM 1468 N N . ASN A 1 188 ? -20.227 -8.130 39.533 1.00 95.88 188 ASN A N 1
ATOM 1469 C CA . ASN A 1 188 ? -21.533 -8.779 39.434 1.00 95.88 188 ASN A CA 1
ATOM 1470 C C . ASN A 1 188 ? -21.734 -9.852 40.520 1.00 95.88 188 ASN A C 1
ATOM 1472 O O . ASN A 1 188 ? -22.708 -9.788 41.264 1.00 95.88 188 ASN A O 1
ATOM 1476 N N . GLU A 1 189 ? -20.775 -10.768 40.701 1.00 96.25 189 GLU A N 1
ATOM 1477 C CA . GLU A 1 189 ? -20.814 -11.787 41.770 1.00 96.25 189 GLU A CA 1
ATOM 1478 C C . GLU A 1 189 ? -20.930 -11.143 43.171 1.00 96.25 189 GLU A C 1
ATOM 1480 O O . GLU A 1 189 ? -21.598 -11.642 44.080 1.00 96.25 189 GLU A O 1
ATOM 1485 N N . SER A 1 190 ? -20.297 -9.982 43.358 1.00 95.56 190 SER A N 1
ATOM 1486 C CA . SER A 1 190 ? -20.382 -9.216 44.606 1.00 95.56 190 SER A CA 1
ATOM 1487 C C . SER A 1 190 ? -21.736 -8.518 44.784 1.00 95.56 190 SER A C 1
ATOM 1489 O O . SER A 1 190 ? -22.244 -8.470 45.905 1.00 95.56 190 SER A O 1
ATOM 1491 N N . ALA A 1 191 ? -22.355 -8.037 43.703 1.00 95.88 191 ALA A N 1
ATOM 1492 C CA . ALA A 1 191 ? -23.710 -7.487 43.720 1.00 95.88 191 ALA A CA 1
ATOM 1493 C C . ALA A 1 191 ? -24.769 -8.563 44.028 1.00 95.88 191 ALA A C 1
ATOM 1495 O O . ALA A 1 191 ? -25.662 -8.323 44.841 1.00 95.88 191 ALA A O 1
ATOM 1496 N N . GLU A 1 192 ? -24.630 -9.767 43.465 1.00 96.50 192 GLU A N 1
ATOM 1497 C CA . GLU A 1 192 ? -25.488 -10.923 43.767 1.00 96.50 192 GLU A CA 1
ATOM 1498 C C . GLU A 1 192 ? -25.398 -11.316 45.252 1.00 96.50 192 GLU A C 1
ATOM 1500 O O . GLU A 1 192 ? -26.423 -11.451 45.929 1.00 96.50 192 GLU A O 1
ATOM 1505 N N . ARG A 1 193 ? -24.179 -11.397 45.811 1.00 96.38 193 ARG A N 1
ATOM 1506 C CA . ARG A 1 193 ? -23.974 -11.618 47.258 1.00 96.38 193 ARG A CA 1
ATOM 1507 C C . ARG A 1 193 ? -24.659 -10.551 48.119 1.00 96.38 193 ARG A C 1
ATOM 1509 O O . ARG A 1 193 ? -25.262 -10.888 49.140 1.00 96.38 193 ARG A O 1
ATOM 1516 N N . LEU A 1 194 ? -24.596 -9.279 47.716 1.00 96.38 194 LEU A N 1
ATOM 1517 C CA . LEU A 1 194 ? -25.260 -8.179 48.424 1.00 96.38 194 LEU A CA 1
ATOM 1518 C C . LEU A 1 194 ? -26.792 -8.260 48.339 1.00 96.38 194 LEU A C 1
ATOM 1520 O O . LEU A 1 194 ? -27.453 -8.001 49.344 1.00 96.38 194 LEU A O 1
ATOM 1524 N N . GLN A 1 195 ? -27.366 -8.670 47.203 1.00 96.94 195 GLN A N 1
ATOM 1525 C CA . GLN A 1 195 ? -28.816 -8.889 47.079 1.00 96.94 195 GLN A CA 1
ATOM 1526 C C . GLN A 1 195 ? -29.314 -10.005 48.008 1.00 96.94 195 GLN A C 1
ATOM 1528 O O . GLN A 1 195 ? -30.315 -9.823 48.703 1.00 96.94 195 GLN A O 1
ATOM 1533 N N . VAL A 1 196 ? -28.594 -11.130 48.088 1.00 97.44 196 VAL A N 1
ATOM 1534 C CA . VAL A 1 196 ? -28.936 -12.233 49.008 1.00 97.44 196 VAL A CA 1
ATOM 1535 C C . VAL A 1 196 ? -28.859 -11.779 50.472 1.00 97.44 196 VAL A C 1
ATOM 1537 O O . VAL A 1 196 ? -29.751 -12.084 51.269 1.00 97.44 196 VAL A O 1
ATOM 1540 N N . ALA A 1 197 ? -27.826 -11.009 50.833 1.00 96.06 197 ALA A N 1
ATOM 1541 C CA . ALA A 1 197 ? -27.696 -10.443 52.174 1.00 96.06 197 ALA A CA 1
ATOM 1542 C C . ALA A 1 197 ? -28.838 -9.463 52.507 1.00 96.06 197 ALA A C 1
ATOM 1544 O O . ALA A 1 197 ? -29.393 -9.526 53.606 1.00 96.06 197 ALA A O 1
ATOM 1545 N N . LEU A 1 198 ? -29.230 -8.605 51.558 1.00 95.69 198 LEU A N 1
ATOM 1546 C CA . LEU A 1 198 ? -30.330 -7.652 51.720 1.00 95.69 198 LEU A CA 1
ATOM 1547 C C . LEU A 1 198 ? -31.666 -8.364 51.983 1.00 95.69 198 LEU A C 1
ATOM 1549 O O . LEU A 1 198 ? -32.318 -8.065 52.982 1.00 95.69 198 LEU A O 1
ATOM 1553 N N . ALA A 1 199 ? -32.025 -9.365 51.173 1.00 96.81 199 ALA A N 1
ATOM 1554 C CA . ALA A 1 199 ? -33.266 -10.130 51.346 1.00 96.81 199 ALA A CA 1
ATOM 1555 C C . ALA A 1 199 ? -33.342 -10.849 52.714 1.00 96.81 199 ALA A C 1
ATOM 1557 O O . ALA A 1 199 ? -34.407 -10.940 53.338 1.00 96.81 199 ALA A O 1
ATOM 1558 N N . SER A 1 200 ? -32.200 -11.321 53.231 1.00 96.62 200 SER A N 1
ATOM 1559 C CA . SER A 1 200 ? -32.099 -11.875 54.590 1.00 96.62 200 SER A CA 1
ATOM 1560 C C . SER A 1 200 ? -32.384 -10.816 55.665 1.00 96.62 200 SER A C 1
ATOM 1562 O O . SER A 1 200 ? -33.169 -11.063 56.586 1.00 96.62 200 SER A O 1
ATOM 1564 N N . VAL A 1 201 ? -31.812 -9.614 55.530 1.00 96.38 201 VAL A N 1
ATOM 1565 C CA . VAL A 1 201 ? -32.041 -8.488 56.456 1.00 96.38 201 VAL A CA 1
ATOM 1566 C C . VAL A 1 201 ? -33.502 -8.027 56.433 1.00 96.38 201 VAL A C 1
ATOM 1568 O O . VAL A 1 201 ? -34.095 -7.842 57.497 1.00 96.38 201 VAL A O 1
ATOM 1571 N N . GLU A 1 202 ? -34.118 -7.908 55.254 1.00 96.75 202 GLU A N 1
ATOM 1572 C CA . GLU A 1 202 ? -35.542 -7.567 55.103 1.00 96.75 202 GLU A CA 1
ATOM 1573 C C . GLU A 1 202 ? -36.449 -8.582 55.818 1.00 96.75 202 GLU A C 1
ATOM 1575 O O . GLU A 1 202 ? -37.351 -8.204 56.575 1.00 96.75 202 GLU A O 1
ATOM 1580 N N . THR A 1 203 ? -36.155 -9.877 55.662 1.00 97.06 203 THR A N 1
ATOM 1581 C CA . THR A 1 203 ? -36.889 -10.967 56.325 1.00 97.06 203 THR A CA 1
ATOM 1582 C C . THR A 1 203 ? -36.783 -10.877 57.854 1.00 97.06 203 THR A C 1
ATOM 1584 O O . THR A 1 203 ? -37.786 -11.009 58.566 1.00 97.06 203 THR A O 1
ATOM 1587 N N . GLN A 1 204 ? -35.587 -10.597 58.383 1.00 96.25 204 GLN A N 1
ATOM 1588 C CA . GLN A 1 204 ? -35.373 -10.409 59.824 1.00 96.25 204 GLN A CA 1
ATOM 1589 C C . GLN A 1 204 ? -36.103 -9.166 60.357 1.00 96.25 204 GLN A C 1
ATOM 1591 O O . GLN A 1 204 ? -36.730 -9.224 61.420 1.00 96.25 204 GLN A O 1
ATOM 1596 N N . LEU A 1 205 ? -36.083 -8.058 59.610 1.00 95.56 205 LEU A N 1
ATOM 1597 C CA . LEU A 1 205 ? -36.770 -6.818 59.974 1.00 95.56 205 LEU A CA 1
ATOM 1598 C C . LEU A 1 205 ? -38.296 -7.005 60.030 1.00 95.56 205 LEU A C 1
ATOM 1600 O O . LEU A 1 205 ? -38.946 -6.525 60.968 1.00 95.56 205 LEU A O 1
ATOM 1604 N N . ALA A 1 206 ? -38.872 -7.754 59.086 1.00 96.44 206 ALA A N 1
ATOM 1605 C CA . ALA A 1 206 ? -40.291 -8.113 59.095 1.00 96.44 206 ALA A CA 1
ATOM 1606 C C . ALA A 1 206 ? -40.662 -8.960 60.330 1.00 96.44 206 ALA A C 1
ATOM 1608 O O . ALA A 1 206 ? -41.655 -8.676 61.011 1.00 96.44 206 ALA A O 1
ATOM 1609 N N . ALA A 1 207 ? -39.834 -9.951 60.682 1.00 96.38 207 ALA A N 1
ATOM 1610 C CA . ALA A 1 207 ? -40.035 -10.784 61.870 1.00 96.38 207 ALA A CA 1
ATOM 1611 C C . ALA A 1 207 ? -39.962 -9.972 63.180 1.00 96.38 207 ALA A C 1
ATOM 1613 O O . ALA A 1 207 ? -40.833 -10.109 64.048 1.00 96.38 207 ALA A O 1
ATOM 1614 N N . LEU A 1 208 ? -38.975 -9.076 63.307 1.00 96.00 208 LEU A N 1
ATOM 1615 C CA . LEU A 1 208 ? -38.847 -8.158 64.445 1.00 96.00 208 LEU A CA 1
ATOM 1616 C C . LEU A 1 208 ? -40.041 -7.200 64.546 1.00 96.00 208 LEU A C 1
ATOM 1618 O O . LEU A 1 208 ? -40.580 -7.006 65.636 1.00 96.00 208 LEU A O 1
ATOM 1622 N N . THR A 1 209 ? -40.509 -6.663 63.418 1.00 96.38 209 THR A N 1
ATOM 1623 C CA . THR A 1 209 ? -41.685 -5.778 63.360 1.00 96.38 209 THR A CA 1
ATOM 1624 C C . THR A 1 209 ? -42.956 -6.501 63.814 1.00 96.38 209 THR A C 1
ATOM 1626 O O . THR A 1 209 ? -43.701 -5.982 64.648 1.00 96.38 209 THR A O 1
ATOM 1629 N N . SER A 1 210 ? -43.168 -7.739 63.356 1.00 96.06 210 SER A N 1
ATOM 1630 C CA . SER A 1 210 ? -44.270 -8.600 63.814 1.00 96.06 210 SER A CA 1
ATOM 1631 C C . SER A 1 210 ? -44.200 -8.866 65.325 1.00 96.06 210 SER A C 1
ATOM 1633 O O . SER A 1 210 ? -45.203 -8.729 66.033 1.00 96.06 210 SER A O 1
ATOM 1635 N N . LYS A 1 211 ? -43.004 -9.164 65.855 1.00 96.00 211 LYS A N 1
ATOM 1636 C CA . LYS A 1 211 ? -42.783 -9.360 67.299 1.00 96.00 211 LYS A CA 1
ATOM 1637 C C . LYS A 1 211 ? -43.069 -8.085 68.102 1.00 96.00 211 LYS A C 1
ATOM 1639 O O . LYS A 1 211 ? -43.756 -8.170 69.120 1.00 96.00 211 LYS A O 1
ATOM 1644 N N . LYS A 1 212 ? -42.620 -6.914 67.629 1.00 96.06 212 LYS A N 1
ATOM 1645 C CA . LYS A 1 212 ? -42.913 -5.607 68.247 1.00 96.06 212 LYS A CA 1
ATOM 1646 C C . LYS A 1 212 ? -44.421 -5.377 68.350 1.00 96.06 212 LYS A C 1
ATOM 1648 O O . LYS A 1 212 ? -44.923 -5.095 69.432 1.00 96.06 212 LYS A O 1
ATOM 1653 N N . ASN A 1 213 ? -45.144 -5.560 67.245 1.00 95.06 213 ASN A N 1
ATOM 1654 C CA . ASN A 1 213 ? -46.585 -5.315 67.186 1.00 95.06 213 ASN A CA 1
ATOM 1655 C C . ASN A 1 213 ? -47.365 -6.226 68.151 1.00 95.06 213 ASN A C 1
ATOM 1657 O O . ASN A 1 213 ? -48.270 -5.752 68.835 1.00 95.06 213 ASN A O 1
ATOM 1661 N N . LYS A 1 214 ? -46.972 -7.504 68.286 1.00 94.56 214 LYS A N 1
ATOM 1662 C CA . LYS A 1 214 ? -47.552 -8.422 69.287 1.00 94.56 214 LYS A CA 1
ATOM 1663 C C . LYS A 1 214 ? -47.356 -7.923 70.724 1.00 94.56 214 LYS A C 1
ATOM 1665 O O . LYS A 1 214 ? -48.298 -7.977 71.507 1.00 94.56 214 LYS A O 1
ATOM 1670 N N . ILE A 1 215 ? -46.170 -7.407 71.060 1.00 93.75 215 ILE A N 1
ATOM 1671 C CA . ILE A 1 215 ? -45.878 -6.851 72.393 1.00 93.75 215 ILE A CA 1
ATOM 1672 C C . ILE A 1 215 ? -46.713 -5.588 72.654 1.00 93.75 215 ILE A C 1
ATOM 1674 O O . ILE A 1 215 ? -47.316 -5.470 73.717 1.00 93.75 215 ILE A O 1
ATOM 1678 N N . THR A 1 216 ? -46.824 -4.678 71.679 1.00 93.00 216 THR A N 1
ATOM 1679 C CA . THR A 1 216 ? -47.663 -3.471 71.802 1.00 93.00 216 THR A CA 1
ATOM 1680 C C . THR A 1 216 ? -49.139 -3.813 72.050 1.00 93.00 216 THR A C 1
ATOM 1682 O O . THR A 1 216 ? -49.775 -3.191 72.895 1.00 93.00 216 THR A O 1
ATOM 1685 N N . VAL A 1 217 ? -49.681 -4.833 71.373 1.00 93.56 217 VAL A N 1
ATOM 1686 C CA . VAL A 1 217 ? -51.068 -5.293 71.591 1.00 93.56 217 VAL A CA 1
ATOM 1687 C C . VAL A 1 217 ? -51.273 -5.910 72.980 1.00 93.56 217 VAL A C 1
ATOM 1689 O O . VAL A 1 217 ? -52.366 -5.792 73.527 1.00 93.56 217 VAL A O 1
ATOM 1692 N N . LEU A 1 218 ? -50.256 -6.559 73.558 1.00 90.69 218 LEU A N 1
ATOM 1693 C CA . LEU A 1 218 ? -50.330 -7.095 74.923 1.00 90.69 218 LEU A CA 1
ATOM 1694 C C . LEU A 1 218 ? -50.305 -5.984 75.980 1.00 90.69 218 LEU A C 1
ATOM 1696 O O . LEU A 1 218 ? -51.095 -6.036 76.916 1.00 90.69 218 LEU A O 1
ATOM 1700 N N . LEU A 1 219 ? -49.448 -4.971 75.807 1.00 89.12 219 LEU A N 1
ATOM 1701 C CA . LEU A 1 219 ? -49.360 -3.824 76.720 1.00 89.12 219 LEU A CA 1
ATOM 1702 C C . LEU A 1 219 ? -50.655 -2.999 76.749 1.00 89.12 219 LEU A C 1
ATOM 1704 O O . LEU A 1 219 ? -51.096 -2.600 77.817 1.00 89.12 219 LEU A O 1
ATOM 1708 N N . ASN A 1 220 ? -51.313 -2.813 75.600 1.00 83.88 220 ASN A N 1
ATOM 1709 C CA . ASN A 1 220 ? -52.570 -2.058 75.495 1.00 83.88 220 ASN A CA 1
ATOM 1710 C C . ASN A 1 220 ? -53.822 -2.828 75.988 1.00 83.88 220 ASN A C 1
ATOM 1712 O O . ASN A 1 220 ? -54.944 -2.411 75.699 1.00 83.88 220 ASN A O 1
ATOM 1716 N N . LYS A 1 221 ? -53.652 -3.977 76.657 1.00 73.44 221 LYS A N 1
ATOM 1717 C CA . LYS A 1 221 ? -54.738 -4.786 77.248 1.00 73.44 221 LYS A CA 1
ATOM 1718 C C . LYS A 1 221 ? -54.702 -4.839 78.784 1.00 73.44 221 LYS A C 1
ATOM 1720 O O . LYS A 1 221 ? -55.496 -5.582 79.362 1.00 73.44 221 LYS A O 1
ATOM 1725 N N . GLN A 1 222 ? -53.788 -4.099 79.414 1.00 51.47 222 GLN A N 1
ATOM 1726 C CA . GLN A 1 222 ? -53.767 -3.831 80.858 1.00 51.47 222 GLN A CA 1
ATOM 1727 C C . GLN A 1 222 ? -54.399 -2.469 81.155 1.00 51.47 222 GLN A C 1
ATOM 1729 O O . GLN A 1 222 ? -54.984 -2.362 82.252 1.00 51.47 222 GLN A O 1
#

Organism: Nicotiana sylvestris (NCBI:txid4096)

Secondary structure (DSSP, 8-state):
--------------------------PPPPPP-------PPP-PPP--------------------------TT--HHHHHHHHHHHHHHHHHHHHHHHHHHHHH--TT-HHHHHHHHHHHHHHHHHHHHHT-S--HHHHHHHHHHHHHHHHHHHHHHHS--HHHHHHHHHHHHHHHHHHHHHHHHHHHHHHHHHHHHHHHHHHHHHHHHHHHHHHHHHTT-

pLDDT: mean 70.15, std 23.0, range [30.7, 97.69]

Radius of gyration: 44.78 Å; chains: 1; bounding box: 94×61×134 Å